Protein AF-A0A812V2R1-F1 (afdb_monomer)

Structure (mmCIF, N/CA/C/O backbone):
data_AF-A0A812V2R1-F1
#
_entry.id   AF-A0A812V2R1-F1
#
loop_
_atom_site.group_PDB
_atom_site.id
_atom_site.type_symbol
_atom_site.label_atom_id
_atom_site.label_alt_id
_atom_site.label_comp_id
_atom_site.label_asym_id
_atom_site.label_entity_id
_atom_site.label_seq_id
_atom_site.pdbx_PDB_ins_code
_atom_site.Cartn_x
_atom_site.Cartn_y
_atom_site.Cartn_z
_atom_site.occupancy
_atom_site.B_iso_or_equiv
_atom_site.auth_seq_id
_atom_site.auth_comp_id
_atom_site.auth_asym_id
_atom_site.auth_atom_id
_atom_site.pdbx_PDB_model_num
ATOM 1 N N . MET A 1 1 ? -11.692 7.938 2.608 1.00 85.44 1 MET A N 1
ATOM 2 C CA . MET A 1 1 ? -10.613 8.771 2.040 1.00 85.44 1 MET A CA 1
ATOM 3 C C . MET A 1 1 ? -10.464 8.405 0.577 1.00 85.44 1 MET A C 1
ATOM 5 O O . MET A 1 1 ? -10.327 7.226 0.302 1.00 85.44 1 MET A O 1
ATOM 9 N N . SER A 1 2 ? -10.589 9.366 -0.344 1.00 90.06 2 SER A N 1
ATOM 10 C CA . SER A 1 2 ? -10.493 9.109 -1.791 1.00 90.06 2 SER A CA 1
ATOM 11 C C . SER A 1 2 ? -9.096 9.445 -2.310 1.00 90.06 2 SER A C 1
ATOM 13 O O . SER A 1 2 ? -8.546 10.486 -1.957 1.00 90.06 2 SER A O 1
ATOM 15 N N . GLN A 1 3 ? -8.554 8.585 -3.171 1.00 94.00 3 GLN A N 1
ATOM 16 C CA . GLN A 1 3 ? -7.243 8.730 -3.814 1.00 94.00 3 GLN A CA 1
ATOM 17 C C . GLN A 1 3 ? -7.319 8.977 -5.326 1.00 94.00 3 GLN A C 1
ATOM 19 O O . GLN A 1 3 ? -6.288 9.188 -5.965 1.00 94.00 3 GLN A O 1
ATOM 24 N N . LYS A 1 4 ? -8.527 8.975 -5.903 1.00 96.81 4 LYS A N 1
ATOM 25 C CA . LYS A 1 4 ? -8.754 9.051 -7.354 1.00 96.81 4 LYS A CA 1
ATOM 26 C C . LYS A 1 4 ? -8.002 10.206 -8.012 1.00 96.81 4 LYS A C 1
ATOM 28 O O . LYS A 1 4 ? -7.282 9.999 -8.979 1.00 96.81 4 LYS A O 1
ATOM 33 N N . SER A 1 5 ? -8.112 11.409 -7.443 1.00 96.31 5 SER A N 1
ATOM 34 C CA . SER A 1 5 ? -7.453 12.602 -7.988 1.00 96.31 5 SER A CA 1
ATOM 35 C C . SER A 1 5 ? -5.928 12.489 -7.995 1.00 96.31 5 SER A C 1
ATOM 37 O O . SER A 1 5 ? -5.290 13.032 -8.893 1.00 96.31 5 SER A O 1
ATOM 39 N N . TYR A 1 6 ? -5.332 11.820 -7.005 1.00 96.94 6 TYR A N 1
ATOM 40 C CA . TYR A 1 6 ? -3.887 11.602 -6.983 1.00 96.94 6 TYR A CA 1
ATOM 41 C C . TYR A 1 6 ? -3.492 10.589 -8.055 1.00 96.94 6 TYR A C 1
ATOM 43 O O . TYR A 1 6 ? -2.578 10.842 -8.833 1.00 96.94 6 TYR A O 1
ATOM 51 N N . VAL A 1 7 ? -4.224 9.475 -8.140 1.00 97.31 7 VAL A N 1
ATOM 52 C CA . VAL A 1 7 ? -4.000 8.439 -9.155 1.00 97.31 7 VAL A CA 1
ATOM 53 C C . VAL A 1 7 ? -4.079 9.027 -10.566 1.00 97.31 7 VAL A C 1
ATOM 55 O O . VAL A 1 7 ? -3.146 8.846 -11.338 1.00 97.31 7 VAL A O 1
ATOM 58 N N . ASP A 1 8 ? -5.122 9.804 -10.865 1.00 96.94 8 ASP A N 1
ATOM 59 C CA . ASP A 1 8 ? -5.340 10.405 -12.188 1.00 96.94 8 ASP A CA 1
ATOM 60 C C . ASP A 1 8 ? -4.267 11.433 -12.588 1.00 96.94 8 ASP A C 1
ATOM 62 O O . ASP A 1 8 ? -4.087 11.697 -13.774 1.00 96.94 8 ASP A O 1
ATOM 66 N N . THR A 1 9 ? -3.559 12.030 -11.623 1.00 96.38 9 THR A N 1
ATOM 67 C CA . THR A 1 9 ? -2.570 13.093 -11.886 1.00 96.38 9 THR A CA 1
ATOM 68 C C . THR A 1 9 ? -1.120 12.644 -11.749 1.00 96.38 9 THR A C 1
ATOM 70 O O . THR A 1 9 ? -0.231 13.311 -12.275 1.00 96.38 9 THR A O 1
ATOM 73 N N . ARG A 1 10 ? -0.853 11.560 -11.011 1.00 97.00 10 ARG A N 1
ATOM 74 C CA . ARG A 1 10 ? 0.509 11.131 -10.654 1.00 97.00 10 ARG A CA 1
ATOM 75 C C . ARG A 1 10 ? 0.885 9.755 -11.172 1.00 97.00 10 ARG A C 1
ATOM 77 O O . ARG A 1 10 ? 2.077 9.501 -11.311 1.00 97.00 10 ARG A O 1
ATOM 84 N N . LEU A 1 11 ? -0.082 8.875 -11.428 1.00 96.62 11 LEU A N 1
ATOM 85 C CA . LEU A 1 11 ? 0.211 7.561 -11.989 1.00 96.62 11 LEU A CA 1
ATOM 86 C C . LEU A 1 11 ? 0.095 7.573 -13.507 1.00 96.62 11 LEU A C 1
ATOM 88 O O . LEU A 1 11 ? -0.754 8.238 -14.092 1.00 96.62 11 LEU A O 1
ATOM 92 N N . PHE A 1 12 ? 0.958 6.785 -14.130 1.00 96.56 12 PHE A N 1
ATOM 93 C CA . PHE A 1 12 ? 1.027 6.588 -15.567 1.00 96.56 12 PHE A CA 1
ATOM 94 C C . PHE A 1 12 ? 1.439 5.143 -15.858 1.00 96.56 12 PHE A C 1
ATOM 96 O O . PHE A 1 12 ? 1.810 4.390 -14.952 1.00 96.56 12 PHE A O 1
ATOM 103 N N . LYS A 1 13 ? 1.315 4.734 -17.120 1.00 94.88 13 LYS A N 1
ATOM 104 C CA . LYS A 1 13 ? 1.749 3.415 -17.585 1.00 94.88 13 LYS A CA 1
ATOM 105 C C . LYS A 1 13 ? 3.138 3.540 -18.196 1.00 94.88 13 LYS A C 1
ATOM 107 O O . LYS A 1 13 ? 3.428 4.542 -18.840 1.00 94.88 13 LYS A O 1
ATOM 112 N N . LEU A 1 14 ? 3.979 2.537 -17.965 1.00 95.19 14 LEU A N 1
ATOM 113 C CA . LEU A 1 14 ? 5.282 2.451 -18.615 1.00 95.19 14 LEU A CA 1
ATOM 114 C C . LEU A 1 14 ? 5.088 1.939 -20.043 1.00 95.19 14 LEU A C 1
ATOM 116 O O . LEU A 1 14 ? 4.366 0.963 -20.254 1.00 95.19 14 LEU A O 1
ATOM 120 N N . GLU A 1 15 ? 5.776 2.558 -20.995 1.00 94.69 15 GLU A N 1
ATOM 121 C CA . GLU A 1 15 ? 5.789 2.150 -22.403 1.00 94.69 15 GLU A CA 1
ATOM 122 C C . GLU A 1 15 ? 6.839 1.045 -22.617 1.00 94.69 15 GLU A C 1
ATOM 124 O O . GLU A 1 15 ? 7.897 1.251 -23.208 1.00 94.69 15 GLU A O 1
ATOM 129 N N . ILE A 1 16 ? 6.578 -0.140 -22.058 1.00 94.50 16 ILE A N 1
ATOM 130 C CA . ILE A 1 16 ? 7.477 -1.299 -22.166 1.00 94.50 16 ILE A CA 1
ATOM 131 C C . ILE A 1 16 ? 7.283 -1.961 -23.544 1.00 94.50 16 ILE A C 1
ATOM 133 O O . ILE A 1 16 ? 6.144 -2.313 -23.865 1.00 94.50 16 ILE A O 1
ATOM 137 N N . PRO A 1 17 ? 8.348 -2.191 -24.341 1.00 92.56 17 PRO A N 1
ATOM 138 C CA . PRO A 1 17 ? 8.227 -2.817 -25.657 1.00 92.56 17 PRO A CA 1
ATOM 139 C C . PRO A 1 17 ? 7.565 -4.200 -25.605 1.00 92.56 17 PRO A C 1
ATOM 141 O O . PRO A 1 17 ? 7.887 -5.037 -24.754 1.00 92.56 17 PRO A O 1
ATOM 144 N N . GLU A 1 18 ? 6.654 -4.465 -26.543 1.00 89.94 18 GLU A N 1
ATOM 145 C CA . GLU A 1 18 ? 6.025 -5.780 -26.664 1.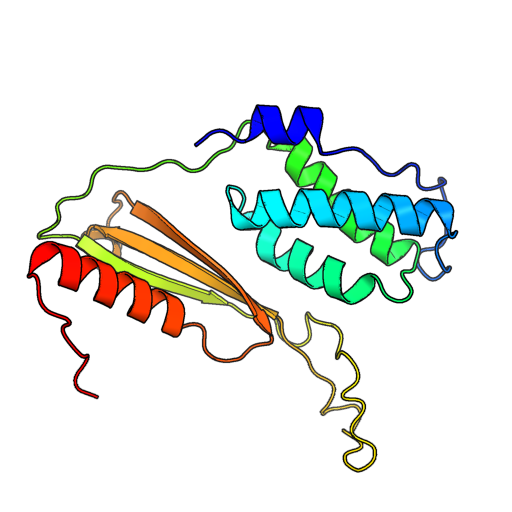00 89.94 18 GLU A CA 1
ATOM 146 C C . GLU A 1 18 ? 7.065 -6.857 -26.999 1.00 89.94 18 GLU A C 1
ATOM 148 O O . GLU A 1 18 ? 7.933 -6.670 -27.849 1.00 89.94 18 GLU A O 1
ATOM 153 N N . GLY A 1 19 ? 6.977 -8.001 -26.317 1.00 90.06 19 GLY A N 1
ATOM 154 C CA . GLY A 1 19 ? 7.908 -9.115 -26.508 1.00 90.06 19 GLY A CA 1
ATOM 155 C C . GLY A 1 19 ? 9.288 -8.933 -25.868 1.00 90.06 19 GLY A C 1
ATOM 156 O O . GLY A 1 19 ? 10.114 -9.830 -26.011 1.00 90.06 19 GLY A O 1
ATOM 157 N N . ALA A 1 20 ? 9.540 -7.834 -25.145 1.00 92.00 20 ALA A N 1
ATOM 158 C CA . ALA A 1 20 ? 10.789 -7.648 -24.408 1.00 92.00 20 ALA A CA 1
ATOM 159 C C . ALA A 1 20 ? 10.998 -8.765 -23.372 1.00 92.00 20 ALA A C 1
ATOM 161 O O . ALA A 1 20 ? 10.063 -9.122 -22.637 1.00 92.00 20 ALA A O 1
ATOM 162 N N . ASN A 1 21 ? 12.221 -9.294 -23.334 1.00 94.62 21 ASN A N 1
ATOM 163 C CA . ASN A 1 21 ? 12.625 -10.377 -22.446 1.00 94.62 21 ASN A CA 1
ATOM 164 C C . ASN A 1 21 ? 12.761 -9.860 -21.007 1.00 94.62 21 ASN A C 1
ATOM 166 O O . ASN A 1 21 ? 13.362 -8.817 -20.782 1.00 94.62 21 ASN A O 1
ATOM 170 N N . ASP A 1 22 ? 12.210 -10.592 -20.040 1.00 95.00 22 ASP A N 1
ATOM 171 C CA . ASP A 1 22 ? 12.163 -10.192 -18.631 1.00 95.00 22 ASP A CA 1
ATOM 172 C C . ASP A 1 22 ? 13.548 -10.088 -17.982 1.00 95.00 22 ASP A C 1
ATOM 174 O O . ASP A 1 22 ? 13.724 -9.283 -17.066 1.00 95.00 22 ASP A O 1
ATOM 178 N N . ASP A 1 23 ? 14.521 -10.858 -18.471 1.00 94.81 23 ASP A N 1
ATOM 179 C CA . ASP A 1 23 ? 15.880 -10.911 -17.920 1.00 94.81 23 ASP A CA 1
ATOM 180 C C . ASP A 1 23 ? 16.798 -9.808 -18.474 1.00 94.81 23 ASP A C 1
ATOM 182 O O . ASP A 1 23 ? 17.901 -9.594 -17.969 1.00 94.81 23 ASP A O 1
ATOM 186 N N . GLU A 1 24 ? 16.366 -9.093 -19.516 1.00 95.19 24 GLU A N 1
ATOM 187 C CA . GLU A 1 24 ? 17.146 -8.006 -20.105 1.00 95.19 24 GLU A CA 1
ATOM 188 C C . GLU A 1 24 ? 17.137 -6.770 -19.205 1.00 95.19 24 GLU A C 1
ATOM 190 O O . GLU A 1 24 ? 16.126 -6.421 -18.590 1.00 95.19 24 GLU A O 1
ATOM 195 N N . LEU A 1 25 ? 18.273 -6.071 -19.145 1.00 95.75 25 LEU A N 1
ATOM 196 C CA . LEU A 1 25 ? 18.362 -4.799 -18.437 1.00 95.75 25 LEU A CA 1
ATOM 197 C C . LEU A 1 25 ? 17.481 -3.749 -19.113 1.00 95.75 25 LEU A C 1
ATOM 199 O O . LEU A 1 25 ? 17.462 -3.624 -20.339 1.00 95.75 25 LEU A O 1
ATOM 203 N N . ALA A 1 26 ? 16.775 -2.965 -18.301 1.00 95.62 26 ALA A N 1
ATOM 204 C CA . ALA A 1 26 ? 15.982 -1.862 -18.810 1.00 95.62 26 ALA A CA 1
ATOM 205 C C . ALA A 1 26 ? 16.883 -0.739 -19.355 1.00 95.62 26 ALA A C 1
ATOM 207 O O . ALA A 1 26 ? 17.926 -0.418 -18.786 1.00 95.62 26 ALA A O 1
ATOM 208 N N . SER A 1 27 ? 16.449 -0.100 -20.444 1.00 95.62 27 SER A N 1
ATOM 209 C CA . SER A 1 27 ? 17.092 1.110 -20.971 1.00 95.62 27 SER A CA 1
ATOM 210 C C . SER A 1 27 ? 17.040 2.254 -19.956 1.00 95.62 27 SER A C 1
ATOM 212 O O . SER A 1 27 ? 16.045 2.375 -19.241 1.00 95.62 27 SER A O 1
ATOM 214 N N . GLU A 1 28 ? 18.026 3.151 -19.969 1.00 95.62 28 GLU A N 1
ATOM 215 C CA . GLU A 1 28 ? 18.121 4.278 -19.024 1.00 95.62 28 GLU A CA 1
ATOM 216 C C . GLU A 1 28 ? 16.847 5.139 -18.945 1.00 95.62 28 GLU A C 1
ATOM 218 O O . GLU A 1 28 ? 16.426 5.501 -17.844 1.00 95.62 28 GLU A O 1
ATOM 223 N N . ASP A 1 29 ? 16.188 5.394 -20.080 1.00 95.88 29 ASP A N 1
ATOM 224 C CA . ASP A 1 29 ? 14.932 6.156 -20.134 1.00 95.88 29 ASP A CA 1
ATOM 225 C C . ASP A 1 29 ? 13.816 5.460 -19.337 1.00 95.88 29 ASP A C 1
ATOM 227 O O . ASP A 1 29 ? 13.221 6.039 -18.426 1.00 95.88 29 ASP A O 1
ATOM 231 N N . LEU A 1 30 ? 13.599 4.167 -19.597 1.00 96.38 30 LEU A N 1
ATOM 232 C CA . LEU A 1 30 ? 12.622 3.357 -18.865 1.00 96.38 30 LEU A CA 1
ATOM 233 C C . LEU A 1 30 ? 12.967 3.212 -17.375 1.00 96.38 30 LEU A C 1
ATOM 235 O O . LEU A 1 30 ? 12.063 3.140 -16.542 1.00 96.38 30 LEU A O 1
ATOM 239 N N . VAL A 1 31 ? 14.254 3.189 -17.012 1.00 97.25 31 VAL A N 1
ATOM 240 C CA . VAL A 1 31 ? 14.683 3.206 -15.603 1.00 97.25 31 VAL A CA 1
ATOM 241 C C . VAL A 1 31 ? 14.277 4.521 -14.933 1.00 97.25 31 VAL A C 1
ATOM 243 O O . VAL A 1 31 ? 13.752 4.510 -13.815 1.00 97.25 31 VAL A O 1
ATOM 246 N N . ALA A 1 32 ? 14.486 5.658 -15.601 1.00 97.31 32 ALA A N 1
ATOM 247 C CA . ALA A 1 32 ? 14.111 6.970 -15.079 1.00 97.31 32 ALA A CA 1
ATOM 248 C C . ALA A 1 32 ? 12.587 7.110 -14.896 1.00 97.31 32 ALA A C 1
ATOM 250 O O . ALA A 1 32 ? 12.132 7.606 -13.854 1.00 97.31 32 ALA A O 1
ATOM 251 N N . ASP A 1 33 ? 11.808 6.614 -15.857 1.00 97.75 33 ASP A N 1
ATOM 252 C CA . ASP A 1 33 ? 10.347 6.584 -15.786 1.00 97.75 33 ASP A CA 1
ATOM 253 C C . ASP A 1 33 ? 9.854 5.665 -14.665 1.00 97.75 33 ASP A C 1
ATOM 255 O O . ASP A 1 33 ? 9.024 6.067 -13.843 1.00 97.75 33 ASP A O 1
ATOM 259 N N . ASN A 1 34 ? 10.412 4.455 -14.561 1.00 97.94 34 ASN A N 1
ATOM 260 C CA . ASN A 1 34 ? 10.066 3.504 -13.506 1.00 97.94 34 ASN A CA 1
ATOM 261 C C . ASN A 1 34 ? 10.334 4.081 -12.113 1.00 97.94 34 ASN A C 1
ATOM 263 O O . ASN A 1 34 ? 9.492 3.960 -11.225 1.00 97.94 34 ASN A O 1
ATOM 267 N N . ARG A 1 35 ? 11.455 4.784 -11.923 1.00 97.75 35 ARG A N 1
ATOM 268 C CA . ARG A 1 35 ? 11.768 5.446 -10.650 1.00 97.75 35 ARG A CA 1
ATOM 269 C C . ARG A 1 35 ? 10.726 6.500 -10.282 1.00 97.75 35 ARG A C 1
ATOM 271 O O . ARG A 1 35 ? 10.319 6.590 -9.122 1.00 97.75 35 ARG A O 1
ATOM 278 N N . SER A 1 36 ? 10.265 7.275 -11.261 1.00 97.81 36 SER A N 1
ATOM 279 C CA . SER A 1 36 ? 9.207 8.272 -11.057 1.00 97.81 36 SER A CA 1
ATOM 280 C C . SER A 1 36 ? 7.871 7.611 -10.702 1.00 97.81 36 SER A C 1
ATOM 282 O O . SER A 1 36 ? 7.195 8.042 -9.764 1.00 97.81 36 SER A O 1
ATOM 284 N N . LEU A 1 37 ? 7.524 6.517 -11.387 1.00 98.25 37 LEU A N 1
ATOM 285 C CA . LEU A 1 37 ? 6.322 5.731 -11.112 1.00 98.25 37 LEU A CA 1
ATOM 286 C C . LEU A 1 37 ? 6.348 5.109 -9.708 1.00 98.25 37 LEU A C 1
ATOM 288 O O . LEU A 1 37 ? 5.382 5.241 -8.957 1.00 98.25 37 LEU A O 1
ATOM 292 N N . VAL A 1 38 ? 7.459 4.475 -9.322 1.00 98.06 38 VAL A N 1
ATOM 293 C CA . VAL A 1 38 ? 7.651 3.890 -7.984 1.00 98.06 38 VAL A CA 1
ATOM 294 C C . VAL A 1 38 ? 7.594 4.968 -6.900 1.00 98.06 38 VAL A C 1
ATOM 296 O O . VAL A 1 38 ? 7.016 4.734 -5.840 1.00 98.06 38 VAL A O 1
ATOM 299 N N . GLY A 1 39 ? 8.102 6.174 -7.165 1.00 97.94 39 GLY A N 1
ATOM 300 C CA . GLY A 1 39 ? 7.943 7.322 -6.270 1.00 97.94 39 GLY A CA 1
ATOM 301 C C . GLY A 1 39 ? 6.475 7.698 -6.034 1.00 97.94 39 GLY A C 1
ATOM 302 O O . GLY A 1 39 ? 6.049 7.853 -4.886 1.00 97.94 39 GLY A O 1
ATOM 303 N N . ALA A 1 40 ? 5.676 7.784 -7.100 1.00 98.00 40 ALA A N 1
ATOM 304 C CA . ALA A 1 40 ? 4.241 8.056 -6.995 1.00 98.00 40 ALA A CA 1
ATOM 305 C C . ALA A 1 40 ? 3.483 6.925 -6.271 1.00 98.00 40 ALA A C 1
ATOM 307 O O . ALA A 1 40 ? 2.620 7.185 -5.427 1.00 98.00 40 ALA A O 1
ATOM 308 N N . LEU A 1 41 ? 3.837 5.666 -6.546 1.00 98.06 41 LEU A N 1
ATOM 309 C CA . LEU A 1 41 ? 3.276 4.501 -5.861 1.00 98.06 41 LEU A CA 1
ATOM 310 C C . LEU A 1 41 ? 3.647 4.454 -4.375 1.00 98.06 41 LEU A C 1
ATOM 312 O O . LEU A 1 41 ? 2.800 4.104 -3.557 1.00 98.06 41 LEU A O 1
ATOM 316 N N . SER A 1 42 ? 4.872 4.845 -4.015 1.00 97.19 42 SER A N 1
ATOM 317 C CA . SER A 1 42 ? 5.337 4.946 -2.625 1.00 97.19 42 SER A CA 1
ATOM 318 C C . SER A 1 42 ? 4.420 5.843 -1.810 1.00 97.19 42 SER A C 1
ATOM 320 O O . SER A 1 42 ? 3.857 5.401 -0.807 1.00 97.19 42 SER A O 1
ATOM 322 N N . TRP A 1 43 ? 4.157 7.055 -2.307 1.00 96.31 43 TRP A N 1
ATOM 323 C CA . TRP A 1 43 ? 3.221 7.966 -1.657 1.00 96.31 43 TRP A CA 1
ATOM 324 C C . TRP A 1 43 ? 1.821 7.354 -1.557 1.00 96.31 43 TRP A C 1
ATOM 326 O O . TRP A 1 43 ? 1.240 7.315 -0.476 1.00 96.31 43 TRP A O 1
ATOM 336 N N . LEU A 1 44 ? 1.288 6.815 -2.657 1.00 96.06 44 LEU A N 1
ATOM 337 C CA . LEU A 1 44 ? -0.065 6.257 -2.673 1.00 96.06 44 LEU A CA 1
ATOM 338 C C . LEU A 1 44 ? -0.226 5.115 -1.656 1.00 96.06 44 LEU A C 1
ATOM 340 O O . LEU A 1 44 ? -1.200 5.089 -0.893 1.00 96.06 44 LEU A O 1
ATOM 344 N N . SER A 1 45 ? 0.753 4.209 -1.622 1.00 95.94 45 SER A N 1
ATOM 345 C CA . SER 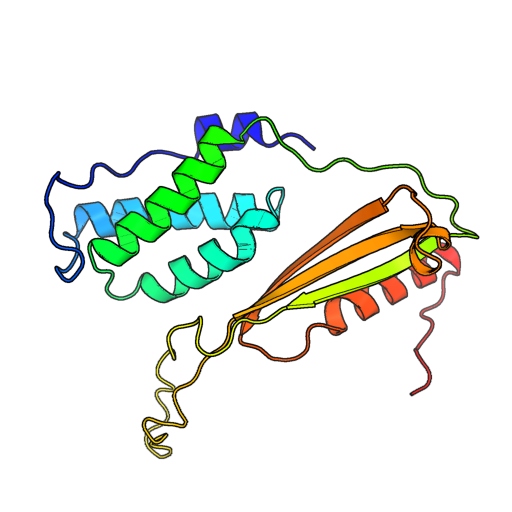A 1 45 ? 0.777 3.057 -0.725 1.00 95.94 45 SER A CA 1
ATOM 346 C C . SER A 1 45 ? 0.917 3.454 0.739 1.00 95.94 45 SER A C 1
ATOM 348 O O . SER A 1 45 ? 0.351 2.783 1.589 1.00 95.94 45 SER A O 1
ATOM 350 N N . ALA A 1 46 ? 1.602 4.558 1.048 1.00 94.00 46 ALA A N 1
ATOM 351 C CA . ALA A 1 46 ? 1.763 5.047 2.414 1.00 94.00 46 ALA A CA 1
ATOM 352 C C . ALA A 1 46 ? 0.537 5.812 2.937 1.00 94.00 46 ALA A C 1
ATOM 354 O O . ALA A 1 46 ? 0.390 5.956 4.145 1.00 94.00 46 ALA A O 1
ATOM 355 N N . GLN A 1 47 ? -0.317 6.338 2.050 1.00 93.81 47 GLN A N 1
ATOM 356 C CA . GLN A 1 47 ? -1.417 7.229 2.439 1.00 93.81 47 GLN A CA 1
ATOM 357 C C . GLN A 1 47 ? -2.805 6.594 2.343 1.00 93.81 47 GLN A C 1
ATOM 359 O O . GLN A 1 47 ? -3.682 6.908 3.142 1.00 93.81 47 GLN A O 1
ATOM 364 N N . THR A 1 48 ? -3.052 5.760 1.327 1.00 94.81 48 THR A N 1
ATOM 365 C CA . THR A 1 48 ? -4.434 5.357 0.983 1.00 94.81 48 THR A CA 1
ATOM 366 C C . THR A 1 48 ? -4.595 3.923 0.492 1.00 94.81 48 THR A C 1
ATOM 368 O O . THR A 1 48 ? -5.724 3.441 0.429 1.00 94.81 48 THR A O 1
ATOM 371 N N . ARG A 1 49 ? -3.502 3.242 0.126 1.00 95.06 49 ARG A N 1
ATOM 372 C CA . ARG A 1 49 ? -3.529 1.929 -0.537 1.00 95.06 49 ARG A CA 1
ATOM 373 C C . ARG A 1 49 ? -2.663 0.895 0.195 1.00 95.06 49 ARG A C 1
ATOM 375 O O . ARG A 1 49 ? -1.606 0.523 -0.322 1.00 95.06 49 ARG A O 1
ATOM 382 N N . PRO A 1 50 ? -3.105 0.410 1.374 1.00 94.94 50 PRO A N 1
ATOM 383 C CA . PRO A 1 50 ? -2.393 -0.630 2.125 1.00 94.94 50 PRO A CA 1
ATOM 384 C C . PRO A 1 50 ? -2.133 -1.902 1.311 1.00 94.94 50 PRO A C 1
ATOM 386 O O . PRO A 1 50 ? -1.108 -2.556 1.468 1.00 94.94 50 PRO A O 1
ATOM 389 N N . ASP A 1 51 ? -3.023 -2.225 0.373 1.00 95.12 51 ASP A N 1
ATOM 390 C CA . ASP A 1 51 ? -2.914 -3.393 -0.502 1.00 95.12 51 ASP A CA 1
ATOM 391 C C . ASP A 1 51 ? -1.748 -3.330 -1.507 1.00 95.12 51 ASP A C 1
ATOM 393 O O . ASP A 1 51 ? -1.485 -4.322 -2.190 1.00 95.12 51 ASP A O 1
ATOM 397 N N . LEU A 1 52 ? -1.092 -2.172 -1.648 1.00 96.38 52 LEU A N 1
ATOM 398 C CA . LEU A 1 52 ? 0.052 -1.970 -2.541 1.00 96.38 52 LEU A CA 1
ATOM 399 C C . LEU A 1 52 ? 1.388 -1.924 -1.791 1.00 96.38 52 LEU A C 1
ATOM 401 O O . LEU A 1 52 ? 2.430 -2.090 -2.417 1.00 96.38 52 LEU A O 1
ATOM 405 N N . THR A 1 53 ? 1.384 -1.709 -0.474 1.00 95.38 53 THR A N 1
ATOM 406 C CA . THR A 1 53 ? 2.590 -1.380 0.306 1.00 95.38 53 THR A CA 1
ATOM 407 C C . THR A 1 53 ? 3.697 -2.425 0.181 1.00 95.38 53 THR A C 1
ATOM 409 O O . THR A 1 53 ? 4.859 -2.056 0.028 1.00 95.38 53 THR A O 1
ATOM 412 N N . CYS A 1 54 ? 3.352 -3.715 0.169 1.00 93.88 54 CYS A N 1
ATOM 413 C CA . CYS A 1 54 ? 4.330 -4.790 -0.015 1.00 93.88 54 CYS A CA 1
ATOM 414 C C . CYS A 1 54 ? 4.979 -4.746 -1.406 1.00 93.88 54 CYS A C 1
ATOM 416 O O . CYS A 1 54 ? 6.199 -4.636 -1.519 1.00 93.88 54 CYS A O 1
ATOM 418 N N . ALA A 1 55 ? 4.164 -4.723 -2.466 1.00 95.06 55 ALA A N 1
ATOM 419 C CA . ALA A 1 55 ? 4.663 -4.685 -3.838 1.00 95.06 55 ALA A CA 1
ATOM 420 C C . ALA A 1 55 ? 5.517 -3.436 -4.107 1.00 95.06 55 ALA A C 1
ATOM 422 O O . ALA A 1 55 ? 6.546 -3.513 -4.770 1.00 95.06 55 ALA A O 1
ATOM 423 N N . VAL A 1 56 ? 5.131 -2.290 -3.543 1.00 96.25 56 VAL A N 1
ATOM 424 C CA . VAL A 1 56 ? 5.897 -1.048 -3.676 1.00 96.25 56 VAL A CA 1
ATOM 425 C C . VAL A 1 56 ? 7.228 -1.115 -2.929 1.00 96.25 56 VAL A C 1
ATOM 427 O O . VAL A 1 56 ? 8.242 -0.701 -3.487 1.00 96.25 56 VAL A O 1
ATOM 430 N N . SER A 1 57 ? 7.254 -1.671 -1.715 1.00 93.38 57 SER A N 1
ATOM 431 C CA . SER A 1 57 ? 8.501 -1.871 -0.967 1.00 93.38 57 SER A CA 1
ATOM 432 C C . SER A 1 57 ? 9.472 -2.778 -1.727 1.00 93.38 57 SER A C 1
ATOM 434 O O . SER A 1 57 ? 10.648 -2.448 -1.865 1.00 93.38 57 SER A O 1
ATOM 436 N N . MET A 1 58 ? 8.970 -3.865 -2.317 1.00 92.12 58 MET A N 1
ATOM 437 C CA . MET A 1 58 ? 9.772 -4.743 -3.169 1.00 92.12 58 MET A CA 1
ATOM 438 C C . MET A 1 58 ? 10.259 -4.017 -4.431 1.00 92.12 58 MET A C 1
ATOM 440 O O . MET A 1 58 ? 11.438 -4.081 -4.761 1.00 92.12 58 MET A O 1
ATOM 444 N N . ALA A 1 59 ? 9.396 -3.254 -5.110 1.00 94.31 59 ALA A N 1
ATOM 445 C CA . ALA A 1 59 ? 9.767 -2.502 -6.311 1.00 94.31 59 ALA A CA 1
ATOM 446 C C . ALA A 1 59 ? 10.871 -1.461 -6.053 1.00 94.31 59 ALA A C 1
ATOM 448 O O . ALA A 1 59 ? 11.695 -1.205 -6.933 1.00 94.31 59 ALA A O 1
ATOM 449 N N . GLN A 1 60 ? 10.912 -0.877 -4.849 1.00 93.69 60 GLN A N 1
ATOM 450 C CA . GLN A 1 60 ? 11.973 0.040 -4.423 1.00 93.69 60 GLN A CA 1
ATOM 451 C C . GLN A 1 60 ? 13.336 -0.655 -4.321 1.00 93.69 60 GLN A C 1
ATOM 453 O O . GLN A 1 60 ? 14.335 -0.078 -4.747 1.00 93.69 60 GLN A O 1
ATOM 458 N N . GLN A 1 61 ? 13.380 -1.895 -3.825 1.00 89.88 61 GLN A N 1
ATOM 459 C CA . GLN A 1 61 ? 14.620 -2.680 -3.715 1.00 89.88 61 GLN A CA 1
ATOM 460 C C . GLN A 1 61 ? 15.230 -2.992 -5.094 1.00 89.88 61 GLN A C 1
ATOM 462 O O . GLN A 1 61 ? 16.441 -3.149 -5.225 1.00 89.88 61 GLN A O 1
ATOM 467 N N . LEU A 1 62 ? 14.403 -3.017 -6.143 1.00 90.56 62 LEU A N 1
ATOM 468 C CA . LEU A 1 62 ? 14.801 -3.355 -7.513 1.00 90.56 62 LEU A CA 1
ATOM 469 C C . LEU A 1 62 ? 15.375 -2.170 -8.309 1.00 90.56 62 LEU A C 1
ATOM 471 O O . LEU A 1 62 ? 15.874 -2.355 -9.413 1.00 90.56 62 LEU A O 1
ATOM 475 N N . GLN A 1 63 ? 15.343 -0.943 -7.776 1.00 90.88 63 GLN A N 1
ATOM 476 C CA . GLN A 1 63 ? 15.662 0.267 -8.553 1.00 90.88 63 GLN A CA 1
ATOM 477 C C . GLN A 1 63 ? 17.150 0.454 -8.899 1.00 90.88 63 GLN A C 1
ATOM 479 O O . GLN A 1 63 ? 17.461 1.303 -9.733 1.00 90.88 63 GLN A O 1
ATOM 484 N N . LYS A 1 64 ? 18.077 -0.291 -8.273 1.00 88.88 64 LYS A N 1
ATOM 485 C CA . LYS A 1 64 ? 19.531 -0.119 -8.483 1.00 88.88 64 LYS A CA 1
ATOM 486 C C . LYS A 1 64 ? 19.955 -0.470 -9.914 1.00 88.88 64 LYS A C 1
ATOM 488 O O . LYS A 1 64 ? 20.736 0.263 -10.510 1.00 88.88 64 LYS A O 1
ATOM 493 N N . CYS A 1 65 ? 19.458 -1.586 -10.440 1.00 89.44 65 CYS A N 1
ATOM 494 C CA . CYS A 1 65 ? 19.755 -2.079 -11.786 1.00 89.44 65 CYS A CA 1
ATOM 495 C C . CYS A 1 65 ? 18.590 -2.971 -12.257 1.00 89.44 65 CYS A C 1
ATOM 497 O O . CYS A 1 65 ? 18.710 -4.196 -12.215 1.00 89.44 65 CYS A O 1
ATOM 499 N N . PRO A 1 66 ? 17.422 -2.383 -12.581 1.00 94.75 66 PRO A N 1
ATOM 500 C CA . PRO A 1 66 ? 16.216 -3.162 -12.823 1.00 94.75 66 PRO A CA 1
ATOM 501 C C . PRO A 1 66 ? 16.231 -3.824 -14.205 1.00 94.75 66 PRO A C 1
ATOM 503 O O . PRO A 1 66 ? 16.643 -3.223 -15.203 1.00 94.75 66 PRO A O 1
ATOM 506 N N . THR A 1 67 ? 15.701 -5.042 -14.273 1.00 96.44 67 THR A N 1
ATOM 507 C CA . THR A 1 67 ? 15.394 -5.705 -15.545 1.00 96.44 67 THR A CA 1
ATOM 508 C C . THR A 1 67 ? 14.032 -5.267 -16.093 1.00 96.44 67 THR A C 1
ATOM 510 O O . THR A 1 67 ? 13.223 -4.634 -15.406 1.00 96.44 67 THR A O 1
ATOM 513 N N . VAL A 1 68 ? 13.726 -5.632 -17.337 1.00 96.81 68 VAL A N 1
ATOM 514 C CA . VAL A 1 68 ? 12.386 -5.469 -17.922 1.00 96.81 68 VAL A CA 1
ATOM 515 C C . VAL A 1 68 ? 11.320 -6.176 -17.074 1.00 96.81 68 VAL A C 1
ATOM 517 O O . VAL A 1 68 ? 10.221 -5.641 -16.907 1.00 96.81 68 VAL A O 1
ATOM 520 N N . GLY A 1 69 ? 11.634 -7.340 -16.498 1.00 96.38 69 GLY A N 1
ATOM 521 C CA . GLY A 1 69 ? 10.757 -8.055 -15.569 1.00 96.38 69 GLY A CA 1
ATOM 522 C C . GLY A 1 69 ? 10.434 -7.233 -14.317 1.00 96.38 69 GLY A C 1
ATOM 523 O O . GLY A 1 69 ? 9.265 -7.108 -13.942 1.00 96.38 69 GLY A O 1
ATOM 524 N N . ASP A 1 70 ? 11.438 -6.578 -13.726 1.00 96.00 70 ASP A N 1
ATOM 525 C CA . ASP A 1 70 ? 11.246 -5.683 -12.577 1.00 96.00 70 ASP A CA 1
ATOM 526 C C . ASP A 1 70 ? 10.354 -4.472 -12.945 1.00 96.00 70 ASP A C 1
ATOM 528 O O . ASP A 1 70 ? 9.494 -4.048 -12.167 1.00 96.00 70 ASP A O 1
ATOM 532 N N . LEU A 1 71 ? 10.490 -3.937 -14.164 1.00 97.38 71 LEU A N 1
ATOM 533 C CA . LEU A 1 71 ? 9.617 -2.875 -14.684 1.00 97.38 71 LEU A CA 1
ATOM 534 C C . LEU A 1 71 ? 8.178 -3.358 -14.892 1.00 97.38 71 LEU A C 1
ATOM 536 O O . LEU A 1 71 ? 7.233 -2.646 -14.542 1.00 97.38 71 LEU A O 1
ATOM 540 N N . LYS A 1 72 ? 7.985 -4.570 -15.425 1.00 96.81 72 LYS A N 1
ATOM 541 C CA . LYS A 1 72 ? 6.656 -5.189 -15.565 1.00 96.81 72 LYS A CA 1
ATOM 542 C C . LYS A 1 72 ? 5.998 -5.391 -14.199 1.00 96.81 72 LYS A C 1
ATOM 544 O O . LYS A 1 72 ? 4.792 -5.163 -14.073 1.00 96.81 72 LYS A O 1
ATOM 549 N N . PHE A 1 73 ? 6.772 -5.731 -13.169 1.00 96.12 73 PHE A N 1
ATOM 550 C CA . PHE A 1 73 ? 6.289 -5.821 -11.792 1.00 96.12 73 PHE A CA 1
ATOM 551 C C . PHE A 1 73 ? 5.781 -4.466 -11.267 1.00 96.12 73 PHE A C 1
ATOM 553 O O . PHE A 1 73 ? 4.612 -4.364 -10.869 1.00 96.12 73 PHE A O 1
ATOM 560 N N . SER A 1 74 ? 6.581 -3.397 -11.360 1.00 96.94 74 SER A N 1
ATOM 561 C CA . SER A 1 74 ? 6.140 -2.033 -11.011 1.00 96.94 74 SER A CA 1
ATOM 562 C C . SER A 1 74 ? 4.915 -1.591 -11.815 1.00 96.94 74 SER A C 1
ATOM 564 O O . SER A 1 74 ? 3.955 -1.045 -11.265 1.00 96.94 74 SER A O 1
ATOM 566 N N . HIS A 1 75 ? 4.906 -1.875 -13.119 1.00 96.81 75 HIS A N 1
ATOM 567 C CA . HIS A 1 75 ? 3.798 -1.549 -14.009 1.00 96.81 75 HIS A CA 1
ATOM 568 C C . HIS A 1 75 ? 2.509 -2.278 -13.611 1.00 96.81 75 HIS A C 1
ATOM 570 O O . HIS A 1 75 ? 1.440 -1.669 -13.591 1.00 96.81 75 HIS A O 1
ATOM 576 N N . SER A 1 76 ? 2.586 -3.559 -13.237 1.00 96.94 76 SER A N 1
ATOM 577 C CA . SER A 1 76 ? 1.426 -4.318 -12.751 1.00 96.94 76 SER A CA 1
ATOM 578 C C . SER A 1 76 ? 0.842 -3.717 -11.465 1.00 96.94 76 SER A C 1
ATOM 580 O O . SER A 1 76 ? -0.378 -3.584 -11.336 1.00 96.94 76 SER A O 1
ATOM 582 N N . THR A 1 77 ? 1.708 -3.242 -10.565 1.00 97.38 77 THR A N 1
ATOM 583 C CA . THR A 1 77 ? 1.315 -2.541 -9.335 1.00 97.38 77 THR A CA 1
ATOM 584 C C . THR A 1 77 ? 0.606 -1.222 -9.661 1.00 97.38 77 THR A C 1
ATOM 586 O O . THR A 1 77 ? -0.457 -0.931 -9.108 1.00 97.38 77 THR A O 1
ATOM 589 N N . ALA A 1 78 ? 1.124 -0.457 -10.629 1.00 97.75 78 ALA A N 1
ATOM 590 C CA . ALA A 1 78 ? 0.482 0.763 -11.119 1.00 97.75 78 ALA A CA 1
ATOM 591 C C . ALA A 1 78 ? -0.867 0.507 -11.797 1.00 97.75 78 ALA A C 1
ATOM 593 O O . ALA A 1 78 ? -1.821 1.250 -11.566 1.00 97.75 78 ALA A O 1
ATOM 594 N N . ARG A 1 79 ? -0.993 -0.569 -12.580 1.00 97.44 79 ARG A N 1
ATOM 595 C CA . ARG A 1 79 ? -2.273 -0.977 -13.174 1.00 97.44 79 ARG A CA 1
ATOM 596 C C . ARG A 1 79 ? -3.316 -1.264 -12.102 1.00 97.44 79 ARG A C 1
ATOM 598 O O . ARG A 1 79 ? -4.398 -0.696 -12.163 1.00 97.44 79 ARG A O 1
ATOM 605 N N . LYS A 1 80 ? -2.968 -2.025 -11.060 1.00 96.88 80 LYS A N 1
ATOM 606 C CA . LYS A 1 80 ? -3.866 -2.263 -9.917 1.00 96.88 80 LYS A CA 1
ATOM 607 C C . LYS A 1 80 ? -4.261 -0.958 -9.210 1.00 96.88 80 LYS A C 1
ATOM 609 O O . LYS A 1 80 ? -5.381 -0.821 -8.717 1.00 96.88 80 LYS A O 1
ATOM 614 N N . ALA A 1 81 ? -3.362 0.020 -9.136 1.00 97.06 81 ALA A N 1
ATOM 615 C CA . ALA A 1 81 ? -3.690 1.329 -8.584 1.00 97.06 81 ALA A CA 1
ATOM 616 C C . ALA A 1 81 ? -4.700 2.099 -9.458 1.00 97.06 81 ALA A C 1
ATOM 618 O O . ALA A 1 81 ? -5.657 2.659 -8.922 1.00 97.06 81 ALA A O 1
ATOM 619 N N . LEU A 1 82 ? -4.514 2.075 -10.782 1.00 97.50 82 LEU A N 1
ATOM 620 C CA . LEU A 1 82 ? -5.389 2.707 -11.776 1.00 97.50 82 LEU A CA 1
ATOM 621 C C . LEU A 1 82 ? -6.776 2.049 -11.847 1.00 97.50 82 LEU A C 1
ATOM 623 O O . LEU A 1 82 ? -7.781 2.759 -11.842 1.00 97.50 82 LEU A O 1
ATOM 627 N N . ASP A 1 83 ? -6.831 0.716 -11.874 1.00 97.12 83 ASP A N 1
ATOM 628 C CA . ASP A 1 83 ? -8.071 -0.060 -12.009 1.00 97.12 83 ASP A CA 1
ATOM 629 C C . ASP A 1 83 ? -8.984 0.122 -10.783 1.00 97.12 83 ASP A C 1
ATOM 631 O O . ASP A 1 83 ? -10.201 0.226 -10.916 1.00 97.12 83 ASP A O 1
ATOM 635 N N . PHE A 1 84 ? -8.393 0.241 -9.589 1.00 96.81 84 PHE A N 1
ATOM 636 C CA . PHE A 1 84 ? -9.105 0.414 -8.315 1.00 96.81 84 PHE A CA 1
ATOM 637 C C . PHE A 1 84 ? -8.951 1.828 -7.737 1.00 96.81 84 PHE A C 1
ATOM 639 O O . PHE A 1 84 ? -8.909 2.029 -6.522 1.00 96.81 84 PHE A O 1
ATOM 646 N N . LYS A 1 85 ? -8.838 2.843 -8.598 1.00 96.50 85 LYS A N 1
ATOM 647 C CA . LYS A 1 85 ? -8.639 4.236 -8.167 1.00 96.50 85 LYS A CA 1
ATOM 648 C C . LYS A 1 85 ? -9.819 4.836 -7.403 1.00 96.50 85 LYS A C 1
ATOM 650 O O . LYS A 1 85 ? -9.633 5.831 -6.707 1.00 96.50 85 LYS A O 1
ATOM 655 N N . ASP A 1 86 ? -10.997 4.232 -7.513 1.00 96.50 86 ASP A N 1
ATOM 656 C CA . ASP A 1 86 ? -12.213 4.628 -6.799 1.00 96.50 86 ASP A CA 1
ATOM 657 C C . ASP A 1 86 ? -12.356 3.937 -5.421 1.00 96.50 86 ASP A C 1
ATOM 659 O O . ASP A 1 86 ? -13.157 4.378 -4.596 1.00 96.50 86 ASP A O 1
ATOM 663 N N . GLU A 1 87 ? -11.546 2.911 -5.126 1.00 93.69 87 GLU A N 1
ATOM 664 C CA . GLU A 1 87 ? -11.616 2.140 -3.875 1.00 93.69 87 GLU A CA 1
ATOM 665 C C . GLU A 1 87 ? -10.694 2.714 -2.803 1.00 93.69 87 GLU A C 1
ATOM 667 O O . GLU A 1 87 ? -9.476 2.549 -2.860 1.00 93.69 87 GLU A O 1
ATOM 672 N N . GLY A 1 88 ? -11.259 3.438 -1.841 1.00 89.94 88 GLY A N 1
ATOM 673 C CA . GLY A 1 88 ? -10.501 4.107 -0.784 1.00 89.94 88 GLY A CA 1
ATOM 674 C C . GLY A 1 88 ? -10.845 3.631 0.623 1.00 89.94 88 GLY A C 1
ATOM 675 O O . GLY A 1 88 ? -11.852 2.957 0.849 1.00 89.94 88 GLY A O 1
ATOM 676 N N . LEU A 1 89 ? -10.026 4.037 1.598 1.00 93.50 89 LEU A N 1
ATOM 677 C CA . LEU A 1 89 ? -10.225 3.684 3.006 1.00 93.50 89 LEU A CA 1
ATOM 678 C C . LEU A 1 89 ? -11.566 4.202 3.532 1.00 93.50 89 LEU A C 1
ATOM 680 O O . LEU A 1 89 ? -11.938 5.362 3.309 1.00 93.50 89 LEU A O 1
ATOM 684 N N . ARG A 1 90 ? -12.275 3.353 4.275 1.00 93.12 90 ARG A N 1
ATOM 685 C CA . ARG A 1 90 ? -13.532 3.686 4.949 1.00 93.12 90 ARG A CA 1
ATOM 686 C C . ARG A 1 90 ? -13.296 3.660 6.453 1.00 93.12 90 ARG A C 1
ATOM 688 O O . ARG A 1 90 ? -12.752 2.693 6.969 1.00 93.12 90 ARG A O 1
ATOM 695 N N . PHE A 1 91 ? -13.717 4.724 7.123 1.00 93.50 91 PHE A N 1
ATOM 696 C CA . PHE A 1 91 ? -13.613 4.873 8.570 1.00 93.50 91 PHE A CA 1
ATOM 697 C C . PHE A 1 91 ? -15.017 4.742 9.147 1.00 93.50 91 PHE A C 1
ATOM 699 O O . PHE A 1 91 ? -15.948 5.400 8.671 1.00 93.50 91 PHE A O 1
ATOM 706 N N . LYS A 1 92 ? -15.173 3.848 10.118 1.00 92.69 92 LYS A N 1
ATOM 707 C CA . LYS A 1 92 ? -16.441 3.543 10.777 1.00 92.69 92 LYS A CA 1
ATOM 708 C C . LYS A 1 92 ? -16.377 3.999 12.232 1.00 92.69 92 LYS A C 1
ATOM 710 O O . LYS A 1 92 ? -15.325 3.839 12.852 1.00 92.69 92 LYS A O 1
ATOM 715 N N . PRO A 1 93 ? -17.463 4.576 12.773 1.00 92.88 93 PRO A N 1
ATOM 716 C CA . PRO A 1 93 ? -17.532 4.833 14.202 1.00 92.88 93 PRO A CA 1
ATOM 717 C C . PRO A 1 93 ? -17.476 3.501 14.957 1.00 92.88 93 PRO A C 1
ATOM 719 O O . PRO A 1 93 ? -18.074 2.518 14.523 1.00 92.88 93 PRO A O 1
ATOM 722 N N . LEU A 1 94 ? -16.761 3.489 16.076 1.00 93.56 94 LEU A N 1
ATOM 723 C CA . LEU A 1 94 ? -16.666 2.359 16.993 1.00 93.56 94 LEU A CA 1
ATOM 724 C C . LEU A 1 94 ? -16.985 2.862 18.398 1.00 93.56 94 LEU A C 1
ATOM 726 O O . LEU A 1 94 ? -16.663 4.005 18.731 1.00 93.56 94 LEU A O 1
ATOM 730 N N . ASP A 1 95 ? -17.623 2.016 19.200 1.00 93.81 95 ASP A N 1
ATOM 731 C CA . ASP A 1 95 ? -17.767 2.277 20.628 1.00 93.81 95 ASP A CA 1
ATOM 732 C C . ASP A 1 95 ? -16.410 2.067 21.300 1.00 93.81 95 ASP A C 1
ATOM 734 O O . ASP A 1 95 ? -15.812 1.001 21.166 1.00 93.81 95 ASP A O 1
ATOM 738 N N . ILE A 1 96 ? -15.918 3.095 21.989 1.00 92.25 96 ILE A N 1
ATOM 739 C CA . ILE A 1 96 ? -14.603 3.090 22.631 1.00 92.25 96 ILE A CA 1
ATOM 740 C C . ILE A 1 96 ? -14.542 2.022 23.730 1.00 92.25 96 ILE A C 1
ATOM 742 O O . ILE A 1 96 ? -13.490 1.410 23.904 1.00 92.25 96 ILE A O 1
ATOM 746 N N . GLU A 1 97 ? -15.648 1.767 24.438 1.00 92.38 97 GLU A N 1
ATOM 747 C CA . GLU A 1 97 ? -15.691 0.778 25.526 1.00 92.38 97 GLU A CA 1
ATOM 748 C C . GLU A 1 97 ? -15.548 -0.664 25.012 1.00 92.38 97 GLU A C 1
ATOM 750 O O . GLU A 1 97 ? -14.957 -1.515 25.679 1.00 92.38 97 GLU A O 1
ATOM 755 N N . ASP A 1 98 ? -16.029 -0.916 23.792 1.00 92.81 98 ASP A N 1
ATOM 756 C CA . ASP A 1 98 ? -15.977 -2.214 23.115 1.00 92.81 98 ASP A CA 1
ATOM 757 C C . ASP A 1 98 ? -14.877 -2.282 22.038 1.00 92.81 98 ASP A C 1
ATOM 759 O O . ASP A 1 98 ? -14.799 -3.258 21.287 1.00 92.81 98 ASP A O 1
ATOM 763 N N . MET A 1 99 ? -14.009 -1.273 21.933 1.00 94.25 99 MET A N 1
ATOM 764 C CA . MET A 1 99 ? -12.967 -1.224 20.909 1.00 94.25 99 MET A CA 1
ATOM 765 C C . MET A 1 99 ? -11.734 -2.045 21.307 1.00 94.25 99 MET A C 1
ATOM 767 O O . MET A 1 99 ? -11.248 -1.989 22.435 1.00 94.25 99 MET A O 1
ATOM 771 N N . VAL A 1 100 ? -11.165 -2.762 20.341 1.00 94.38 100 VAL A N 1
ATOM 772 C CA . VAL A 1 100 ? -9.885 -3.467 20.457 1.00 94.38 100 VAL A CA 1
ATOM 773 C C . VAL A 1 100 ? -8.924 -3.043 19.348 1.00 94.38 100 VAL A C 1
ATOM 775 O O . VAL A 1 100 ? -9.343 -2.691 18.243 1.00 94.38 100 VAL A O 1
ATOM 778 N N . VAL A 1 101 ? -7.622 -3.106 19.638 1.00 94.19 101 VAL A N 1
ATOM 779 C CA . VAL A 1 101 ? -6.564 -2.986 18.626 1.00 94.19 101 VAL A CA 1
ATOM 780 C C . VAL A 1 101 ? -6.212 -4.387 18.135 1.00 94.19 101 VAL A C 1
ATOM 782 O O . VAL A 1 101 ? -5.786 -5.228 18.925 1.00 94.19 101 VAL A O 1
ATOM 785 N N . LEU A 1 102 ? -6.387 -4.643 16.839 1.00 94.25 102 LEU A N 1
ATOM 786 C CA . LEU A 1 102 ? -5.991 -5.896 16.193 1.00 94.25 102 LEU A CA 1
ATOM 787 C C . LEU A 1 102 ? -4.795 -5.652 15.284 1.00 94.25 102 LEU A C 1
ATOM 789 O O . LEU A 1 102 ? -4.776 -4.682 14.531 1.00 94.25 102 LEU A O 1
ATOM 793 N N . VAL A 1 103 ? -3.825 -6.559 15.328 1.00 93.12 103 VAL A N 1
ATOM 794 C CA . VAL A 1 103 ? -2.671 -6.545 14.431 1.00 93.12 103 VAL A CA 1
ATOM 795 C C . VAL A 1 103 ? -2.700 -7.827 13.619 1.00 93.12 103 VAL A C 1
ATOM 797 O O . VAL A 1 103 ? -2.606 -8.919 14.176 1.00 93.12 103 VAL A O 1
ATOM 800 N N . TYR A 1 104 ? -2.830 -7.685 12.306 1.00 92.25 104 TYR A N 1
ATOM 801 C CA . TYR A 1 104 ? -2.599 -8.766 11.358 1.00 92.25 104 TYR A CA 1
ATOM 802 C C . TYR A 1 104 ? -1.219 -8.578 10.758 1.00 92.25 104 TYR A C 1
ATOM 804 O O . TYR A 1 104 ? -0.868 -7.472 10.353 1.00 92.25 104 TYR A O 1
ATOM 812 N N . HIS A 1 105 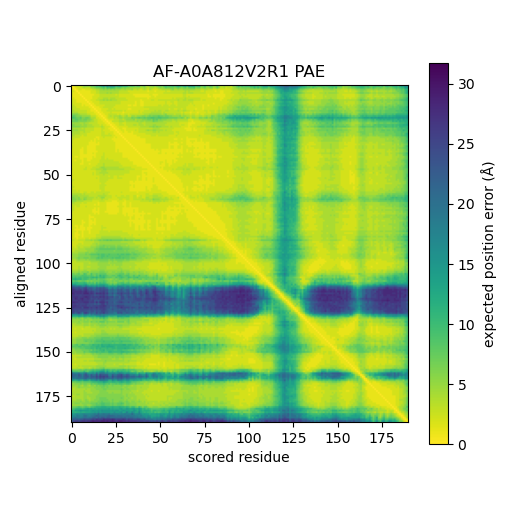? -0.443 -9.649 10.680 1.00 90.62 105 HIS A N 1
ATOM 813 C CA . HIS A 1 105 ? 0.817 -9.628 9.964 1.00 90.62 105 HIS A CA 1
ATOM 814 C C . HIS A 1 105 ? 1.054 -10.968 9.282 1.00 90.62 105 HIS A C 1
ATOM 816 O O . HIS A 1 105 ? 0.662 -12.013 9.800 1.00 90.62 105 HIS A O 1
ATOM 822 N N . ASP A 1 106 ? 1.695 -10.930 8.123 1.00 89.81 106 ASP A N 1
ATOM 823 C CA . ASP A 1 106 ? 2.058 -12.127 7.372 1.00 89.81 106 ASP A CA 1
ATOM 824 C C . ASP A 1 106 ? 3.323 -11.873 6.555 1.00 89.81 106 ASP A C 1
ATOM 826 O O . ASP A 1 106 ? 3.541 -10.765 6.054 1.00 89.81 106 ASP A O 1
ATOM 830 N N . ALA A 1 107 ? 4.176 -12.888 6.456 1.00 86.81 107 ALA A N 1
ATOM 831 C CA . ALA A 1 107 ? 5.393 -12.852 5.660 1.00 86.81 107 ALA A CA 1
ATOM 832 C C . ALA A 1 107 ? 5.476 -14.123 4.821 1.00 86.81 107 ALA A C 1
ATOM 834 O O . ALA A 1 107 ? 5.402 -15.236 5.342 1.00 86.81 107 ALA A O 1
ATOM 835 N N . GLY A 1 108 ? 5.679 -13.950 3.517 1.00 84.12 108 GLY A N 1
ATOM 836 C CA . GLY A 1 108 ? 5.975 -15.066 2.630 1.00 84.12 108 GLY A CA 1
ATOM 837 C C . GLY A 1 108 ? 7.428 -15.496 2.789 1.00 84.12 108 GLY A C 1
ATOM 838 O O . GLY A 1 108 ? 8.324 -14.655 2.762 1.00 84.12 108 GLY A O 1
ATOM 839 N N . TRP A 1 109 ? 7.669 -16.800 2.910 1.00 81.69 109 TRP A N 1
ATOM 840 C CA . TRP A 1 109 ? 9.024 -17.348 2.879 1.00 81.69 109 TRP A CA 1
ATOM 841 C C . TRP A 1 109 ? 9.729 -16.977 1.568 1.00 81.69 109 TRP A C 1
ATOM 843 O O . TRP A 1 109 ? 9.173 -17.207 0.493 1.00 81.69 109 TRP A O 1
ATOM 853 N N . ALA A 1 110 ? 10.954 -16.451 1.660 1.00 80.75 110 ALA A N 1
ATOM 854 C CA . ALA A 1 110 ? 11.822 -16.154 0.513 1.00 80.75 110 ALA A CA 1
ATOM 855 C C . ALA A 1 110 ? 11.195 -15.236 -0.554 1.00 80.75 110 ALA A C 1
ATOM 857 O O . ALA A 1 110 ? 11.548 -15.310 -1.730 1.00 80.75 110 ALA A O 1
ATOM 858 N N . ASN A 1 111 ? 10.225 -14.400 -0.176 1.00 81.25 111 ASN A N 1
ATOM 859 C CA . ASN A 1 111 ? 9.507 -13.555 -1.129 1.00 81.25 111 ASN A CA 1
ATOM 860 C C . ASN A 1 111 ? 10.246 -12.247 -1.464 1.00 81.25 111 ASN A C 1
ATOM 862 O O . ASN A 1 111 ? 9.778 -11.514 -2.331 1.00 81.25 111 ASN A O 1
ATOM 866 N N . ALA A 1 112 ? 11.361 -11.939 -0.796 1.00 81.56 112 ALA A N 1
ATOM 867 C CA . ALA A 1 112 ? 12.149 -10.732 -1.022 1.00 81.56 112 ALA A CA 1
ATOM 868 C C . ALA A 1 112 ? 13.533 -11.075 -1.583 1.00 81.56 112 ALA A C 1
ATOM 870 O O . ALA A 1 112 ? 14.076 -12.146 -1.312 1.00 81.56 112 ALA A O 1
ATOM 871 N N . LYS A 1 113 ? 14.122 -10.150 -2.353 1.00 70.50 113 LYS A N 1
ATOM 872 C CA . LYS A 1 113 ? 15.528 -10.283 -2.749 1.00 70.50 113 LYS A CA 1
ATOM 873 C C . LYS A 1 113 ? 16.395 -9.959 -1.536 1.00 70.50 113 LYS A C 1
ATOM 875 O O . LYS A 1 113 ? 16.159 -8.963 -0.856 1.00 70.50 113 LYS A O 1
ATOM 880 N N . ASP A 1 114 ? 17.394 -10.796 -1.291 1.00 66.69 114 ASP A N 1
ATOM 881 C CA . ASP A 1 114 ? 18.450 -10.488 -0.337 1.00 66.69 114 ASP A CA 1
ATOM 882 C C . ASP A 1 114 ? 19.236 -9.285 -0.874 1.00 66.69 114 ASP A C 1
ATOM 884 O O . ASP A 1 114 ? 19.896 -9.362 -1.915 1.00 66.69 114 ASP A O 1
ATOM 888 N N . THR A 1 115 ? 19.065 -8.127 -0.244 1.00 56.66 115 THR A N 1
ATOM 889 C CA . THR A 1 115 ? 19.875 -6.955 -0.558 1.00 56.66 115 THR A CA 1
ATOM 890 C C . THR A 1 115 ? 21.230 -7.184 0.083 1.00 56.66 115 THR A C 1
ATOM 892 O O . THR A 1 115 ? 21.306 -7.171 1.307 1.00 56.66 115 THR A O 1
ATOM 895 N N . GLU A 1 116 ? 22.258 -7.415 -0.740 1.00 53.38 116 GLU A N 1
ATOM 896 C CA . GLU A 1 116 ? 23.646 -7.635 -0.319 1.00 53.38 116 GLU A CA 1
ATOM 897 C C . GLU A 1 116 ? 23.990 -6.812 0.932 1.00 53.38 116 GLU A C 1
ATOM 899 O O . GLU A 1 116 ? 24.047 -5.580 0.895 1.00 53.38 116 GLU A O 1
ATOM 904 N N . HIS A 1 117 ? 24.214 -7.496 2.056 1.00 51.44 117 HIS A N 1
ATOM 905 C CA . HIS A 1 117 ? 25.005 -6.923 3.129 1.00 51.44 117 HIS A CA 1
ATOM 906 C C . HIS A 1 117 ? 26.425 -6.772 2.570 1.00 51.44 117 HIS A C 1
ATOM 908 O O . HIS A 1 117 ? 27.139 -7.763 2.438 1.00 51.44 117 HIS A O 1
ATOM 914 N N . ASP A 1 118 ? 26.827 -5.545 2.227 1.00 46.44 118 ASP A N 1
ATOM 915 C CA . ASP A 1 118 ? 28.211 -5.158 1.893 1.00 46.44 118 ASP A CA 1
ATOM 916 C C . ASP A 1 118 ? 29.136 -5.286 3.136 1.00 46.44 118 ASP A C 1
ATOM 918 O O . ASP A 1 118 ? 29.891 -4.380 3.485 1.00 46.44 118 ASP A O 1
ATOM 922 N N . GLU A 1 119 ? 29.055 -6.399 3.866 1.00 51.72 119 GLU A N 1
ATOM 923 C CA . GLU A 1 119 ? 29.865 -6.715 5.041 1.00 51.72 119 GLU A CA 1
ATOM 924 C C . GLU A 1 119 ? 30.917 -7.762 4.626 1.00 51.72 119 GLU A C 1
ATOM 926 O O . GLU A 1 119 ? 30.615 -8.955 4.553 1.00 51.72 119 GLU A O 1
ATOM 931 N N . PRO A 1 120 ? 32.172 -7.357 4.343 1.00 52.38 120 PRO A N 1
ATOM 932 C CA . PRO A 1 120 ? 33.187 -8.198 3.694 1.00 52.38 120 PRO A CA 1
ATOM 933 C C . PRO A 1 120 ? 33.677 -9.401 4.522 1.00 52.38 120 PRO A C 1
ATOM 935 O O . PRO A 1 120 ? 34.559 -10.130 4.074 1.00 52.38 120 PRO A O 1
ATOM 938 N N . TYR A 1 121 ? 33.140 -9.612 5.727 1.00 54.41 121 TYR A N 1
ATOM 939 C CA . TYR A 1 121 ? 33.563 -10.666 6.654 1.00 54.41 121 TYR A CA 1
ATOM 940 C C . TYR A 1 121 ? 32.481 -11.711 6.968 1.00 54.41 121 TYR A C 1
ATOM 942 O O . TYR A 1 121 ? 32.748 -12.620 7.753 1.00 54.41 121 TYR A O 1
ATOM 950 N N . PHE A 1 122 ? 31.293 -11.624 6.358 1.00 52.50 122 PHE A N 1
ATOM 951 C CA . PHE A 1 122 ? 30.213 -12.602 6.532 1.00 52.50 122 PHE A CA 1
ATOM 952 C C . PHE A 1 122 ? 29.659 -13.052 5.170 1.00 52.50 122 PHE A C 1
ATOM 954 O O . PHE A 1 122 ? 28.719 -12.473 4.634 1.00 52.50 122 PHE A O 1
ATOM 961 N N . GLU A 1 123 ? 30.239 -14.113 4.603 1.00 53.72 123 GLU A N 1
ATOM 962 C CA . GLU A 1 123 ? 29.645 -14.806 3.454 1.00 53.72 123 GLU A CA 1
ATOM 963 C C . GLU A 1 123 ? 28.521 -15.729 3.944 1.00 53.72 123 GLU A C 1
ATOM 965 O O . GLU A 1 123 ? 28.768 -16.799 4.500 1.00 53.72 123 GLU A O 1
ATOM 970 N N . LEU A 1 124 ? 27.274 -15.299 3.749 1.00 55.59 124 LEU A N 1
ATOM 971 C CA . LEU A 1 124 ? 26.090 -16.135 3.950 1.00 55.59 124 LEU A CA 1
ATOM 972 C C . LEU A 1 124 ? 26.073 -17.269 2.910 1.00 55.59 124 LEU A C 1
ATOM 974 O O . LEU A 1 124 ? 26.296 -17.029 1.715 1.00 55.59 124 LEU A O 1
ATOM 978 N N . THR A 1 125 ? 25.798 -18.504 3.344 1.00 50.84 125 THR A N 1
ATOM 979 C CA . THR A 1 125 ? 25.628 -19.630 2.414 1.00 50.84 125 THR A CA 1
ATOM 980 C C . THR A 1 125 ? 24.377 -19.419 1.552 1.00 50.84 125 THR A C 1
ATOM 982 O O . THR A 1 125 ? 23.509 -18.618 1.886 1.00 50.84 125 THR A O 1
ATOM 985 N N . ALA A 1 126 ? 24.241 -20.124 0.424 1.00 54.62 126 ALA A N 1
ATOM 986 C CA . ALA A 1 126 ? 23.055 -19.991 -0.435 1.00 54.62 126 ALA A CA 1
ATOM 987 C C . ALA A 1 126 ? 21.728 -20.322 0.289 1.00 54.62 126 ALA A C 1
ATOM 989 O O . ALA A 1 126 ? 20.675 -19.848 -0.129 1.00 54.62 126 ALA A O 1
ATOM 990 N N . GLU A 1 127 ? 21.786 -21.100 1.373 1.00 51.59 127 GLU A N 1
ATOM 991 C CA . GLU A 1 127 ? 20.652 -21.432 2.245 1.00 51.59 127 GLU A CA 1
ATOM 992 C C . GLU A 1 127 ? 20.345 -20.315 3.261 1.00 51.59 127 GLU A C 1
ATOM 994 O O . GLU A 1 127 ? 19.207 -20.193 3.709 1.00 51.59 127 GLU A O 1
ATOM 999 N N . ASP A 1 128 ? 21.326 -19.458 3.562 1.00 53.44 128 ASP A N 1
ATOM 1000 C CA . ASP A 1 128 ? 21.201 -18.319 4.478 1.00 53.44 128 ASP A CA 1
ATOM 1001 C C . ASP A 1 128 ? 20.719 -17.028 3.778 1.00 53.44 128 ASP A C 1
ATOM 1003 O O . ASP A 1 128 ? 20.327 -16.071 4.444 1.00 53.44 128 ASP A O 1
ATOM 1007 N N . LYS A 1 129 ? 20.700 -16.991 2.436 1.00 57.94 129 LYS A N 1
ATOM 1008 C CA . LYS A 1 129 ? 20.260 -15.840 1.614 1.00 57.94 129 LYS A CA 1
ATOM 1009 C C . LYS A 1 129 ? 18.744 -15.786 1.416 1.00 57.94 129 LYS A C 1
ATOM 1011 O O . LYS A 1 129 ? 18.248 -15.611 0.301 1.00 57.94 129 LYS A O 1
ATOM 1016 N N . VAL A 1 130 ? 17.982 -15.999 2.485 1.00 63.41 130 VAL A N 1
ATOM 1017 C CA . VAL A 1 130 ? 16.517 -16.012 2.420 1.00 63.41 130 VAL A CA 1
ATOM 1018 C C . VAL A 1 130 ? 15.956 -14.769 3.098 1.00 63.41 130 VAL A C 1
ATOM 1020 O O . VAL A 1 130 ? 15.729 -14.741 4.306 1.00 63.41 130 VAL A O 1
ATOM 1023 N N . ALA A 1 131 ? 15.688 -13.733 2.302 1.00 74.81 131 ALA A N 1
ATOM 1024 C CA . ALA A 1 131 ? 14.993 -12.542 2.770 1.00 74.81 131 ALA A CA 1
ATOM 1025 C C . ALA A 1 131 ? 13.470 -12.724 2.670 1.00 74.81 131 ALA A C 1
ATOM 1027 O O . ALA A 1 131 ? 12.938 -13.235 1.682 1.00 74.81 131 ALA A O 1
ATOM 1028 N N . SER A 1 132 ? 12.754 -12.283 3.706 1.00 83.62 132 SER A N 1
ATOM 1029 C CA . SER A 1 132 ? 11.289 -12.269 3.728 1.00 83.62 132 SER A CA 1
ATOM 1030 C C . SER A 1 132 ? 10.772 -10.864 4.026 1.00 83.62 132 SER A C 1
ATOM 1032 O O . SER A 1 132 ? 11.230 -10.192 4.955 1.00 83.62 132 SER A O 1
ATOM 1034 N N . GLN A 1 133 ? 9.790 -10.441 3.243 1.00 87.25 133 GLN A N 1
ATOM 1035 C CA . GLN A 1 133 ? 9.039 -9.209 3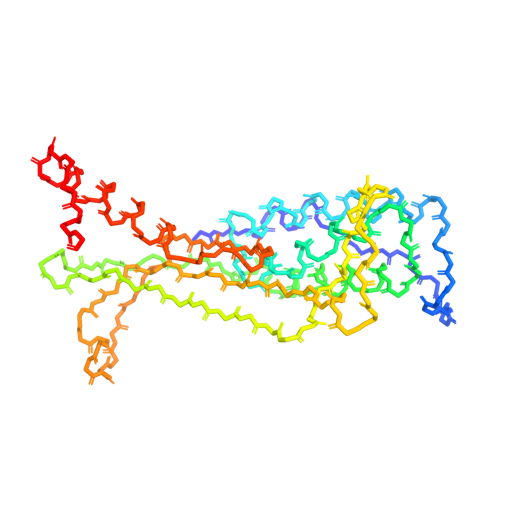.395 1.00 87.25 133 GLN A CA 1
ATOM 1036 C C . GLN A 1 133 ? 7.740 -9.504 4.152 1.00 87.25 133 GLN A C 1
ATOM 1038 O O . GLN A 1 133 ? 6.887 -10.265 3.685 1.00 87.25 133 GLN A O 1
ATOM 1043 N N . LEU A 1 134 ? 7.595 -8.858 5.306 1.00 89.31 134 LEU A N 1
ATOM 1044 C CA . LEU A 1 134 ? 6.400 -8.847 6.141 1.00 89.31 134 LEU A CA 1
ATOM 1045 C C . LEU A 1 134 ? 5.458 -7.728 5.676 1.00 89.31 134 LEU A C 1
ATOM 1047 O O . LEU A 1 134 ? 5.903 -6.617 5.370 1.00 89.31 134 LEU A O 1
ATOM 1051 N N . GLY A 1 135 ? 4.157 -7.994 5.654 1.00 90.69 135 GLY A N 1
ATOM 1052 C CA . GLY A 1 135 ? 3.112 -6.970 5.694 1.00 90.69 135 GLY A CA 1
ATOM 1053 C C . GLY A 1 135 ? 2.469 -6.931 7.076 1.00 90.69 135 GLY A C 1
ATOM 1054 O O . GLY A 1 135 ? 2.222 -7.988 7.652 1.00 90.69 135 GLY A O 1
ATOM 1055 N N . ASP A 1 136 ? 2.198 -5.737 7.600 1.00 92.38 136 ASP A N 1
ATOM 1056 C CA . ASP A 1 136 ? 1.448 -5.530 8.840 1.00 92.38 136 ASP A CA 1
ATOM 1057 C C . ASP A 1 136 ? 0.221 -4.622 8.598 1.00 92.38 136 ASP A C 1
ATOM 1059 O O . ASP A 1 136 ? 0.200 -3.763 7.710 1.00 92.38 136 ASP A O 1
ATOM 1063 N N . LEU A 1 137 ? -0.850 -4.866 9.352 1.00 94.44 137 LEU A N 1
ATOM 1064 C CA . LEU A 1 137 ? -2.097 -4.110 9.312 1.00 94.44 137 LEU A CA 1
ATOM 1065 C C . LEU A 1 137 ? -2.638 -3.965 10.734 1.00 94.44 137 LEU A C 1
ATOM 1067 O O . LEU A 1 137 ? -2.995 -4.952 11.379 1.00 94.44 137 LEU A O 1
ATOM 1071 N N . VAL A 1 138 ? -2.724 -2.725 11.205 1.00 95.25 138 VAL A N 1
ATOM 1072 C CA . VAL A 1 138 ? -3.264 -2.366 12.517 1.00 95.25 138 VAL A CA 1
ATOM 1073 C C . VAL A 1 138 ? -4.686 -1.852 12.341 1.00 95.25 138 VAL A C 1
ATOM 1075 O O . VAL A 1 138 ? -4.934 -0.935 11.555 1.00 95.25 138 VAL A O 1
ATOM 1078 N N . LEU A 1 139 ? -5.626 -2.423 13.087 1.00 95.94 139 LEU A N 1
ATOM 1079 C CA . LEU A 1 139 ? -7.042 -2.081 13.043 1.00 95.94 139 LEU A CA 1
ATOM 1080 C C . LEU A 1 139 ? -7.536 -1.640 14.416 1.00 95.94 139 LEU A C 1
ATOM 1082 O O . LEU A 1 139 ? -7.199 -2.254 15.426 1.00 95.94 139 LEU A O 1
ATOM 1086 N N . PHE A 1 140 ? -8.430 -0.658 14.427 1.00 96.44 140 PHE A N 1
ATOM 1087 C CA . PHE A 1 140 ? -9.430 -0.535 15.480 1.00 96.44 140 PHE A CA 1
ATOM 1088 C C . PHE A 1 140 ? -10.642 -1.375 15.078 1.00 96.44 140 PHE A C 1
ATOM 1090 O O . PHE A 1 140 ? -11.153 -1.219 13.969 1.00 96.44 140 PHE A O 1
ATOM 1097 N N . ALA A 1 141 ? -11.100 -2.273 15.940 1.00 96.06 141 ALA A N 1
ATOM 1098 C CA . ALA A 1 141 ? -12.239 -3.146 15.664 1.00 96.06 141 ALA A CA 1
ATOM 1099 C C . ALA A 1 141 ? -13.144 -3.260 16.890 1.00 96.06 141 ALA A C 1
ATOM 1101 O O . ALA A 1 141 ? -12.681 -3.084 18.013 1.00 96.06 141 ALA A O 1
ATOM 1102 N N . ASP A 1 142 ? -14.420 -3.583 16.692 1.00 95.94 142 ASP A N 1
ATOM 1103 C CA . ASP A 1 142 ? -15.294 -3.962 17.805 1.00 95.94 142 ASP A CA 1
ATOM 1104 C C . ASP A 1 142 ? -14.904 -5.370 18.306 1.00 95.94 142 ASP A C 1
ATOM 1106 O O . ASP A 1 142 ? -14.637 -6.302 17.537 1.00 95.94 142 ASP A O 1
ATOM 1110 N N . LYS A 1 143 ? -14.829 -5.515 19.632 1.00 94.75 143 LYS A N 1
ATOM 1111 C CA . LYS A 1 143 ? -14.436 -6.728 20.360 1.00 94.75 143 LYS A CA 1
ATOM 1112 C C . LYS A 1 143 ? -15.220 -7.968 19.937 1.00 94.75 143 LYS A C 1
ATOM 1114 O O . LYS A 1 143 ? -14.696 -9.079 20.033 1.00 94.75 143 LYS A O 1
ATOM 1119 N N . LYS A 1 144 ? -16.443 -7.813 19.422 1.00 94.25 144 LYS A N 1
ATOM 1120 C CA . LYS A 1 144 ? -17.257 -8.896 18.848 1.00 94.25 144 LYS A CA 1
ATOM 1121 C C . LYS A 1 144 ? -16.529 -9.649 17.728 1.00 94.25 144 LYS A C 1
ATOM 1123 O O . LYS A 1 144 ? -16.753 -10.854 17.599 1.00 94.25 144 LYS A O 1
ATOM 1128 N N . CYS A 1 145 ? -15.619 -8.998 16.993 1.00 92.38 145 CYS A N 1
ATOM 1129 C CA . CYS A 1 145 ? -14.772 -9.646 15.984 1.00 92.38 145 CYS A CA 1
ATOM 1130 C C . CYS A 1 145 ? -13.942 -10.801 16.563 1.00 92.38 145 CYS A C 1
ATOM 1132 O O . CYS A 1 145 ? -13.750 -11.811 15.890 1.00 92.38 145 CYS A O 1
ATOM 1134 N N . LEU A 1 146 ? -13.491 -10.696 17.819 1.00 91.50 146 LEU A N 1
ATOM 1135 C CA . LEU A 1 146 ? -12.703 -11.746 18.480 1.00 91.50 146 LEU A CA 1
ATOM 1136 C C . LEU A 1 146 ? -13.509 -13.026 18.722 1.00 91.50 146 LEU A C 1
ATOM 1138 O O . LEU A 1 146 ? -12.945 -14.113 18.792 1.00 91.50 146 LEU A O 1
ATOM 1142 N N . ALA A 1 147 ? -14.831 -12.903 18.835 1.00 92.50 147 ALA A N 1
ATOM 1143 C CA . ALA A 1 147 ? -15.745 -14.031 18.964 1.00 92.50 147 ALA A CA 1
ATOM 1144 C C . ALA A 1 147 ? -16.219 -14.573 17.599 1.00 92.50 147 ALA A C 1
ATOM 1146 O O . ALA A 1 147 ? -17.116 -15.412 17.557 1.00 92.50 147 ALA A O 1
ATOM 1147 N N . GLY A 1 148 ? -15.659 -14.085 16.484 1.00 90.81 148 GLY A N 1
ATOM 1148 C CA . GLY A 1 148 ? -16.060 -14.473 15.129 1.00 90.81 148 GLY A CA 1
ATOM 1149 C C . GLY A 1 148 ? -17.387 -13.863 14.664 1.00 90.81 148 GLY A C 1
ATOM 1150 O O . GLY A 1 148 ? -17.919 -14.271 13.633 1.00 90.81 148 GLY A O 1
ATOM 1151 N N . ASN A 1 149 ? -17.934 -12.892 15.401 1.00 93.25 149 ASN A N 1
ATOM 1152 C CA . ASN A 1 149 ? -19.159 -12.209 14.999 1.00 93.25 149 ASN A CA 1
ATOM 1153 C C . ASN A 1 149 ? -18.854 -11.129 13.947 1.00 93.25 149 ASN A C 1
ATOM 1155 O O . ASN A 1 149 ? -17.868 -10.403 14.100 1.00 93.25 149 ASN A O 1
ATOM 1159 N N . PRO A 1 150 ? -19.711 -10.953 12.922 1.00 92.44 150 PRO A N 1
ATOM 1160 C CA . PRO A 1 150 ? -19.594 -9.832 11.997 1.00 92.44 150 PRO A CA 1
ATOM 1161 C C . PRO A 1 150 ? -19.692 -8.496 12.741 1.00 92.44 150 PRO A C 1
ATOM 1163 O O . PRO A 1 150 ? -20.668 -8.254 13.453 1.00 92.44 150 PRO A O 1
ATOM 1166 N N . SER A 1 151 ? -18.701 -7.624 12.570 1.00 92.12 151 SER A N 1
ATOM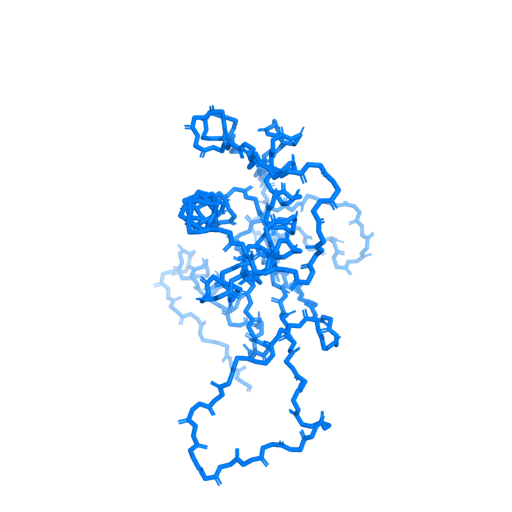 1167 C CA . SER A 1 151 ? -18.731 -6.263 13.107 1.00 92.12 151 SER A CA 1
ATOM 1168 C C . SER A 1 151 ? -17.864 -5.312 12.269 1.00 92.12 151 SER A C 1
ATOM 1170 O O . SER A 1 151 ? -17.163 -5.747 11.351 1.00 92.12 151 SER A O 1
ATOM 1172 N N . ASP A 1 152 ? -17.955 -4.013 12.554 1.00 93.19 152 ASP A N 1
ATOM 1173 C CA . ASP A 1 152 ? -17.182 -2.980 11.869 1.00 93.19 152 ASP A CA 1
ATOM 1174 C C . ASP A 1 152 ? -15.726 -2.919 12.370 1.00 93.19 152 ASP A C 1
ATOM 1176 O O . ASP A 1 152 ? -15.388 -3.268 13.504 1.00 93.19 152 ASP A O 1
ATOM 1180 N N . PHE A 1 153 ? -14.850 -2.420 11.503 1.00 94.81 153 PHE A N 1
ATOM 1181 C CA . PHE A 1 153 ? -13.470 -2.088 11.830 1.00 94.81 153 PHE A CA 1
ATOM 1182 C C . PHE A 1 153 ? -13.014 -0.875 11.019 1.00 94.81 153 PHE A C 1
ATOM 1184 O O . PHE A 1 153 ? -13.623 -0.497 10.015 1.00 94.81 153 PHE A O 1
ATOM 1191 N N . THR A 1 154 ? -11.907 -0.288 11.451 1.00 95.06 154 THR A N 1
ATOM 1192 C CA . THR A 1 154 ? -11.236 0.827 10.797 1.00 95.06 154 THR A CA 1
ATOM 1193 C C . THR A 1 154 ? -9.738 0.554 10.754 1.00 95.06 154 THR A C 1
ATOM 1195 O O . THR A 1 154 ? -9.143 0.154 11.752 1.00 95.06 154 THR A O 1
ATOM 1198 N N . VAL A 1 155 ? -9.117 0.794 9.600 1.00 95.12 155 VAL A N 1
ATOM 1199 C CA . VAL A 1 155 ? -7.660 0.702 9.448 1.00 95.12 155 VAL A CA 1
ATOM 1200 C C . VAL A 1 155 ? -6.997 1.883 10.156 1.00 95.12 155 VAL A C 1
ATOM 1202 O O . VAL A 1 155 ? -7.315 3.033 9.855 1.00 95.12 155 VAL A O 1
ATOM 1205 N N . ALA A 1 156 ? -6.086 1.589 11.084 1.00 94.50 156 ALA A N 1
ATOM 1206 C CA . ALA A 1 156 ? -5.354 2.574 11.875 1.00 94.50 156 ALA A CA 1
ATOM 1207 C C . ALA A 1 156 ? -3.944 2.838 11.322 1.00 94.50 156 ALA A C 1
ATOM 1209 O O . ALA A 1 156 ? -3.542 3.992 11.213 1.00 94.50 156 ALA A O 1
ATOM 1210 N N . ASP A 1 157 ? -3.211 1.784 10.953 1.00 94.44 157 ASP A N 1
ATOM 1211 C CA . ASP A 1 157 ? -1.883 1.876 10.334 1.00 94.44 157 ASP A CA 1
ATOM 1212 C C . ASP A 1 157 ? -1.582 0.608 9.521 1.00 94.44 157 ASP A C 1
ATOM 1214 O O . ASP A 1 157 ? -2.253 -0.416 9.666 1.00 94.44 157 ASP A O 1
ATOM 1218 N N . TRP A 1 158 ? -0.584 0.687 8.647 1.00 94.81 158 TRP A N 1
ATOM 1219 C CA . TRP A 1 158 ? -0.042 -0.434 7.884 1.00 94.81 158 TRP A CA 1
ATOM 1220 C C . TRP A 1 158 ? 1.366 -0.109 7.388 1.00 94.81 158 TRP A C 1
ATOM 1222 O O . TRP A 1 158 ? 1.723 1.051 7.127 1.00 94.81 158 TRP A O 1
ATOM 1232 N N . LYS A 1 159 ? 2.176 -1.144 7.220 1.00 92.00 159 LYS A N 1
ATOM 1233 C CA . LYS A 1 159 ? 3.553 -1.085 6.740 1.00 92.00 159 LYS A CA 1
ATOM 1234 C C . LYS A 1 159 ? 3.907 -2.395 6.045 1.00 92.00 159 LYS A C 1
ATOM 1236 O O . LYS A 1 159 ? 3.241 -3.423 6.149 1.00 92.00 159 LYS A O 1
ATOM 1241 N N . SER A 1 160 ? 5.013 -2.343 5.317 1.00 90.81 160 SER A N 1
ATOM 1242 C CA . SER A 1 160 ? 5.696 -3.532 4.841 1.00 90.81 160 SER A CA 1
ATOM 1243 C C . SER A 1 160 ? 7.192 -3.342 5.040 1.00 90.81 160 SER A C 1
ATOM 1245 O O . SER A 1 160 ? 7.710 -2.267 4.735 1.00 90.81 160 SER A O 1
ATOM 1247 N N . ARG A 1 161 ? 7.867 -4.349 5.597 1.00 83.75 161 ARG A N 1
ATOM 1248 C CA . ARG A 1 161 ? 9.297 -4.287 5.935 1.00 83.75 161 ARG A CA 1
ATOM 1249 C C . ARG A 1 161 ? 9.955 -5.665 5.863 1.00 83.75 161 ARG A C 1
ATOM 1251 O O . ARG A 1 161 ? 9.260 -6.678 5.930 1.00 83.75 161 ARG A O 1
ATOM 1258 N N . ALA A 1 162 ? 11.285 -5.700 5.792 1.00 76.25 162 ALA A N 1
ATOM 1259 C CA . ALA A 1 162 ? 12.041 -6.927 6.042 1.00 76.25 162 ALA A CA 1
ATOM 1260 C C . ALA A 1 162 ? 11.695 -7.464 7.442 1.00 76.25 162 ALA A C 1
ATOM 1262 O O . ALA A 1 162 ? 11.513 -6.672 8.367 1.00 76.25 162 ALA A O 1
ATOM 1263 N N . CYS A 1 163 ? 11.530 -8.781 7.573 1.00 67.12 163 CYS A N 1
ATOM 1264 C CA . CYS A 1 163 ? 10.926 -9.443 8.733 1.00 67.12 163 CYS A CA 1
ATOM 1265 C C . CYS A 1 163 ? 11.685 -9.213 10.058 1.00 67.12 163 CYS A C 1
ATOM 1267 O O . CYS A 1 163 ? 12.451 -10.058 10.512 1.00 67.12 163 CYS A O 1
ATOM 1269 N N . VAL A 1 164 ? 11.416 -8.079 10.705 1.00 54.75 164 VAL A N 1
ATOM 1270 C CA . VAL A 1 164 ? 11.843 -7.743 12.064 1.00 54.75 164 VAL A CA 1
ATOM 1271 C C . VAL A 1 164 ? 10.639 -7.083 12.748 1.00 54.75 164 VAL A C 1
ATOM 1273 O O . VAL A 1 164 ? 10.301 -5.941 12.454 1.00 54.75 164 VAL A O 1
ATOM 1276 N N . GLU A 1 165 ? 9.935 -7.868 13.567 1.00 59.91 165 GLU A N 1
ATOM 1277 C CA . GLU A 1 165 ? 8.900 -7.462 14.540 1.00 59.91 165 GLU A CA 1
ATOM 1278 C C . GLU A 1 165 ? 7.736 -6.577 14.021 1.00 59.91 165 GLU A C 1
ATOM 1280 O O . GLU A 1 165 ? 7.798 -5.350 13.971 1.00 59.91 165 GLU A O 1
ATOM 1285 N N . GLY A 1 166 ? 6.595 -7.209 13.707 1.00 62.72 166 GLY A N 1
ATOM 1286 C CA . GLY A 1 166 ? 5.359 -6.524 13.287 1.00 62.72 166 GLY A CA 1
ATOM 1287 C C . GLY A 1 166 ? 4.484 -5.960 14.420 1.00 62.72 166 GLY A C 1
ATOM 1288 O O . GLY A 1 166 ? 3.477 -5.312 14.142 1.00 62.72 166 GLY A O 1
ATOM 1289 N N . LEU A 1 167 ? 4.82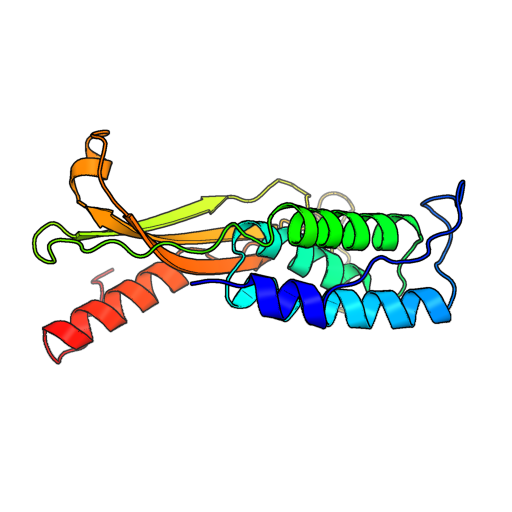2 -6.201 15.695 1.00 75.62 167 LEU A N 1
ATOM 1290 C CA . LEU A 1 167 ? 3.968 -5.809 16.831 1.00 75.62 167 LEU A CA 1
ATOM 1291 C C . LEU A 1 167 ? 4.114 -4.340 17.252 1.00 75.62 167 LEU A C 1
ATOM 1293 O O . LEU A 1 167 ? 3.189 -3.781 17.846 1.00 75.62 167 LEU A O 1
ATOM 1297 N N . GLU A 1 168 ? 5.242 -3.708 16.939 1.00 83.50 168 GLU A N 1
ATOM 1298 C CA . GLU A 1 168 ? 5.578 -2.360 17.414 1.00 83.50 168 GLU A CA 1
ATOM 1299 C C . GLU A 1 168 ? 4.566 -1.303 16.953 1.00 83.50 168 GLU A C 1
ATOM 1301 O O . GLU A 1 168 ? 4.177 -0.427 17.725 1.00 83.50 168 GLU A O 1
ATOM 1306 N N . ALA A 1 169 ? 4.066 -1.413 15.717 1.00 85.50 169 ALA A N 1
ATOM 1307 C CA . ALA A 1 169 ? 3.057 -0.492 15.191 1.00 85.50 169 ALA A CA 1
ATOM 1308 C C . ALA A 1 169 ? 1.748 -0.569 15.994 1.00 85.50 169 ALA A C 1
ATOM 1310 O O . ALA A 1 169 ? 1.177 0.456 16.367 1.00 85.50 169 ALA A O 1
ATOM 1311 N N . GLY A 1 170 ? 1.302 -1.782 16.335 1.00 89.38 170 GLY A N 1
ATOM 1312 C CA . GLY A 1 170 ? 0.119 -1.983 17.169 1.00 89.38 170 GLY A CA 1
ATOM 1313 C C . GLY A 1 170 ? 0.300 -1.449 18.587 1.00 89.38 170 GLY A C 1
ATOM 1314 O O . GLY A 1 170 ? -0.591 -0.781 19.112 1.00 89.38 170 GLY A O 1
ATOM 1315 N N . GLN A 1 171 ? 1.468 -1.682 19.194 1.00 89.62 171 GLN A N 1
ATOM 1316 C CA . GLN A 1 171 ? 1.788 -1.148 20.520 1.00 89.62 171 GLN A CA 1
ATOM 1317 C C . GLN A 1 171 ? 1.834 0.381 20.525 1.00 89.62 171 GLN A C 1
ATOM 1319 O O . GLN A 1 171 ? 1.303 0.999 21.448 1.00 89.62 171 GLN A O 1
ATOM 1324 N N . HIS A 1 172 ? 2.415 0.985 19.486 1.00 90.06 172 HIS A N 1
ATOM 1325 C CA . HIS A 1 172 ? 2.448 2.431 19.310 1.00 90.06 172 HIS A CA 1
ATOM 1326 C C . HIS A 1 172 ? 1.037 3.017 19.191 1.00 90.06 172 HIS A C 1
ATOM 1328 O O . HIS A 1 172 ? 0.698 3.936 19.935 1.00 90.06 172 HIS A O 1
ATOM 1334 N N . VAL A 1 173 ? 0.196 2.456 18.314 1.00 92.56 173 VAL A N 1
ATOM 1335 C CA . VAL A 1 173 ? -1.197 2.897 18.126 1.00 92.56 173 VAL A CA 1
ATOM 1336 C C . VAL A 1 173 ? -2.000 2.758 19.419 1.00 92.56 173 VAL A C 1
ATOM 1338 O O . VAL A 1 173 ? -2.688 3.701 19.812 1.00 92.56 173 VAL A O 1
ATOM 1341 N N . ARG A 1 174 ? -1.876 1.622 20.118 1.00 91.88 174 ARG A N 1
ATOM 1342 C CA . ARG A 1 174 ? -2.515 1.391 21.421 1.00 91.88 174 ARG A CA 1
ATOM 1343 C C . ARG A 1 174 ? -2.087 2.445 22.441 1.00 91.88 174 ARG A C 1
ATOM 1345 O O . ARG A 1 174 ? -2.939 3.097 23.033 1.00 91.88 174 ARG A O 1
ATOM 1352 N N . ALA A 1 175 ? -0.779 2.630 22.623 1.00 92.00 175 ALA A N 1
ATOM 1353 C CA . ALA A 1 175 ? -0.231 3.560 23.605 1.00 92.00 175 ALA A CA 1
ATOM 1354 C C . ALA A 1 175 ? -0.636 5.011 23.305 1.00 92.00 175 ALA A C 1
ATOM 1356 O O . ALA A 1 175 ? -1.024 5.738 24.218 1.00 92.00 175 ALA A O 1
ATOM 1357 N N . LEU A 1 176 ? -0.597 5.424 22.033 1.00 92.81 176 LEU A N 1
ATOM 1358 C CA . LEU A 1 176 ? -1.061 6.741 21.602 1.00 92.81 176 LEU A CA 1
ATOM 1359 C C . LEU A 1 176 ? -2.542 6.937 21.943 1.00 92.81 176 LEU A C 1
ATOM 1361 O O . LEU A 1 176 ? -2.901 7.945 22.546 1.00 92.81 176 LEU A O 1
ATOM 1365 N N . PHE A 1 177 ? -3.392 5.973 21.587 1.00 92.00 177 PHE A N 1
ATOM 1366 C CA . PHE A 1 177 ? -4.830 6.064 21.823 1.00 92.00 177 PHE A CA 1
ATOM 1367 C C . PHE A 1 177 ? -5.179 6.095 23.319 1.00 92.00 177 PHE A C 1
ATOM 1369 O O . PHE A 1 177 ? -5.929 6.964 23.756 1.00 92.00 177 PHE A O 1
ATOM 1376 N N . GLU A 1 178 ? -4.585 5.215 24.126 1.00 90.75 178 GLU A N 1
ATOM 1377 C CA . GLU A 1 178 ? -4.773 5.206 25.583 1.00 90.75 178 GLU A CA 1
ATOM 1378 C C . GLU A 1 178 ? -4.314 6.520 26.229 1.00 90.75 178 GLU A C 1
ATOM 1380 O O . GLU A 1 178 ? -5.004 7.053 27.102 1.00 90.75 178 GLU A O 1
ATOM 1385 N N . THR A 1 179 ? -3.194 7.083 25.765 1.00 92.69 179 THR A N 1
ATOM 1386 C CA . THR A 1 179 ? -2.695 8.379 26.252 1.00 92.69 179 THR A CA 1
ATOM 1387 C C . THR A 1 179 ? -3.657 9.512 25.897 1.00 92.69 179 THR A C 1
ATOM 1389 O O . THR A 1 179 ? -3.877 10.402 26.712 1.00 92.69 179 THR A O 1
ATOM 1392 N N . LEU A 1 180 ? -4.277 9.484 24.711 1.00 92.56 180 LEU A N 1
ATOM 1393 C CA . LEU A 1 180 ? -5.276 10.484 24.315 1.00 92.56 180 LEU A CA 1
ATOM 1394 C C . LEU A 1 180 ? -6.542 10.436 25.183 1.00 92.56 180 LEU A C 1
ATOM 1396 O O . LEU A 1 180 ? -7.164 11.476 25.390 1.00 92.56 180 LEU A O 1
ATOM 1400 N N . LEU A 1 181 ? -6.924 9.257 25.685 1.00 91.12 181 LEU A N 1
ATOM 1401 C CA . LEU A 1 181 ? -8.108 9.091 26.535 1.00 91.12 181 LEU A CA 1
ATOM 1402 C C . LEU A 1 181 ? -7.842 9.391 28.011 1.00 91.12 181 LEU A C 1
ATOM 1404 O O . LEU A 1 181 ? -8.682 9.993 28.676 1.00 91.12 181 LEU A O 1
ATOM 1408 N N . SER A 1 182 ? -6.702 8.939 28.532 1.00 90.38 182 SER A N 1
ATOM 1409 C CA . SER A 1 182 ? -6.388 9.006 29.965 1.00 90.38 182 SER A CA 1
ATOM 1410 C C . SER A 1 182 ? -5.524 10.206 30.353 1.00 90.38 182 SER A C 1
ATOM 1412 O O . SER A 1 182 ? -5.541 10.618 31.508 1.00 90.38 182 SER A O 1
ATOM 1414 N N . GLY A 1 183 ? -4.783 10.778 29.400 1.00 91.88 183 GLY A N 1
ATOM 1415 C CA . GLY A 1 183 ? -3.760 11.794 29.649 1.00 91.88 183 GLY A CA 1
ATOM 1416 C C . GLY A 1 183 ? -2.396 11.228 30.058 1.00 91.88 183 GLY A C 1
ATOM 1417 O O . GLY A 1 183 ? -1.430 11.987 30.090 1.00 91.88 183 GLY A O 1
ATOM 1418 N N . ASP A 1 184 ? -2.291 9.918 30.304 1.00 88.56 184 ASP A N 1
ATOM 1419 C CA . ASP A 1 184 ? -1.080 9.261 30.797 1.00 88.56 184 ASP A CA 1
ATOM 1420 C C . ASP A 1 184 ? -0.608 8.145 29.855 1.00 88.56 184 ASP A C 1
ATOM 1422 O O . ASP A 1 184 ? -1.396 7.384 29.292 1.00 88.56 184 ASP A O 1
ATOM 1426 N N . LEU A 1 185 ? 0.713 8.008 29.703 1.00 85.75 185 LEU A N 1
ATOM 1427 C CA . LEU A 1 185 ? 1.295 6.912 28.931 1.00 85.75 185 LEU A CA 1
ATOM 1428 C C . LEU A 1 185 ? 1.255 5.612 29.742 1.00 85.75 185 LEU A C 1
ATOM 1430 O O . LEU A 1 185 ? 2.093 5.385 30.620 1.00 85.75 185 LEU A O 1
ATOM 1434 N N . VAL A 1 186 ? 0.324 4.725 29.397 1.00 73.94 186 VAL A N 1
ATOM 1435 C CA . VAL A 1 186 ? 0.201 3.401 30.015 1.00 73.94 186 VAL A CA 1
ATOM 1436 C C . VAL A 1 186 ? 1.180 2.421 29.363 1.00 73.94 186 VAL A C 1
ATOM 1438 O O . VAL A 1 186 ? 1.035 2.010 28.206 1.00 73.94 186 VAL A O 1
ATOM 1441 N N . LYS A 1 187 ? 2.209 2.026 30.116 1.00 74.44 187 LYS A N 1
ATOM 1442 C CA . LYS A 1 187 ? 3.176 1.007 29.684 1.00 74.44 187 LYS A CA 1
ATOM 1443 C C . LYS A 1 187 ? 2.552 -0.385 29.788 1.00 74.44 187 LYS A C 1
ATOM 1445 O O . LYS A 1 187 ? 1.857 -0.673 30.754 1.00 74.44 187 LYS A O 1
ATOM 1450 N N . VAL A 1 188 ? 2.838 -1.251 28.815 1.00 68.00 188 VAL A N 1
ATOM 1451 C CA . VAL A 1 188 ? 2.530 -2.683 28.932 1.00 68.00 188 VAL A CA 1
ATOM 1452 C C . VAL A 1 188 ? 3.495 -3.272 29.961 1.00 68.00 188 VAL A C 1
ATOM 1454 O O . VAL A 1 188 ? 4.711 -3.180 29.774 1.00 68.00 188 VAL A O 1
ATOM 1457 N N . GLU A 1 189 ? 2.982 -3.831 31.057 1.00 61.66 189 GLU A N 1
ATOM 1458 C CA . GLU A 1 189 ? 3.798 -4.685 31.924 1.00 61.66 189 GLU A CA 1
ATOM 1459 C C . GLU A 1 189 ? 4.166 -5.946 31.130 1.00 61.66 189 GLU A C 1
ATOM 1461 O O . GLU A 1 189 ? 3.289 -6.595 30.561 1.00 61.66 189 GLU A O 1
ATOM 1466 N N . LYS A 1 190 ? 5.472 -6.213 31.007 1.00 47.56 190 LYS A N 1
ATOM 1467 C CA . LYS A 1 190 ? 6.005 -7.381 30.292 1.00 47.56 190 LYS A CA 1
ATOM 1468 C C . LYS A 1 190 ? 5.694 -8.68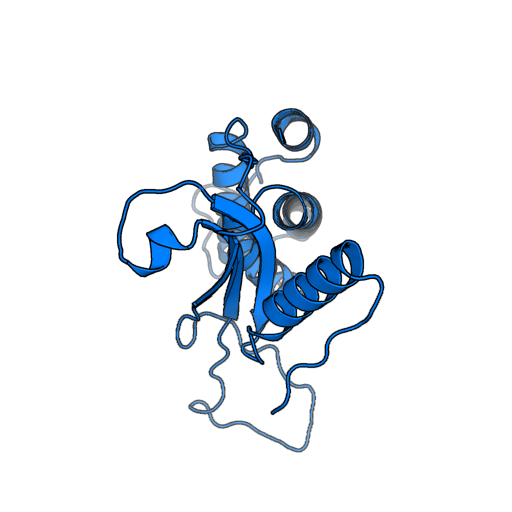1 31.021 1.00 47.56 190 LYS A C 1
ATOM 1470 O O . LYS A 1 190 ? 5.825 -8.683 32.265 1.00 47.56 190 LYS A O 1
#

Radius of gyration: 19.94 Å; Cα contacts (8 Å, |Δi|>4): 283; chains: 1; bounding box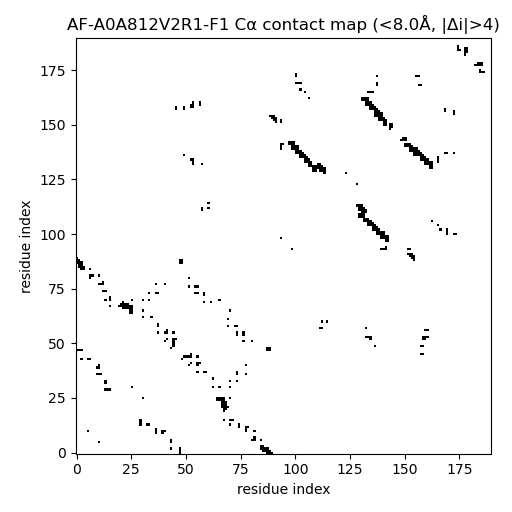: 53×34×59 Å

Foldseek 3Di:
DAQLVLLVPQFDAQPQDPPFDQQAWDDPVSLVVLVSRLVSLCVCCQPWNVVLQQLSVQLVLQSPTHGSNSSVSSRVSSVVCNVCNGDTFDDDDDDPVQKDKDKDKDKDKQPHFQDDPPPVPDDQDPVRRIWIKMKMWIKIWGNVVVVVDDGDIGTDGIHIDTPDDRCVVSVVSVQVVVCVVPVDRDDDDD

Nearest PDB structures (foldseek):
  3s67-assembly1_A-2  TM=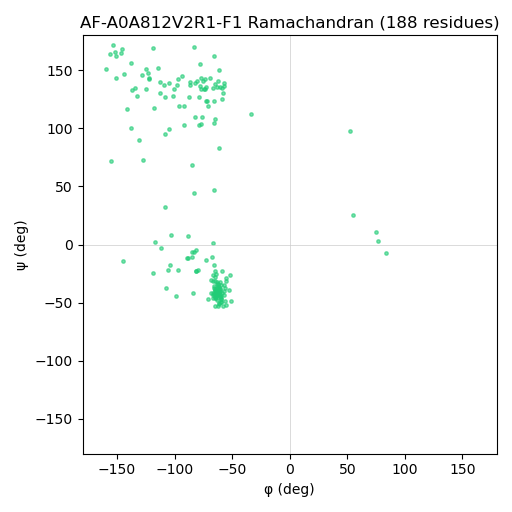3.640E-01  e=8.582E-02  Homo sapiens
  6fk0-assembly1_B  TM=3.924E-01  e=6.919E-01  Homo sapiens
  3qrd-assembly3_A-2  TM=3.489E-01  e=8.274E-01  Homo sapiens
  3sva-assembly1_A  TM=3.568E-01  e=1.115E+00  Homo sapiens
  1tij-assembly1_B  TM=2.436E-01  e=1.415E+00  Homo sapiens

Solvent-accessible surface area (backbone atoms only — not comparable to full-atom values): 11258 Å² total; per-residue (Å²): 87,85,49,38,74,55,43,75,73,57,58,73,82,75,92,72,66,87,88,64,58,45,85,40,74,48,55,70,68,58,48,56,50,48,52,53,45,51,53,44,45,45,54,44,23,74,74,55,33,67,94,41,27,51,63,43,53,54,47,60,73,42,65,87,79,39,26,39,40,54,48,52,51,49,40,52,54,43,47,56,48,62,77,46,27,85,67,45,50,64,82,58,94,73,58,75,93,48,51,38,83,45,72,51,70,54,60,48,84,61,70,33,80,61,75,79,73,91,50,98,84,63,86,70,52,89,85,65,59,62,26,31,43,24,37,34,40,24,28,44,28,42,51,54,44,81,77,72,41,94,66,66,54,24,80,72,49,67,51,46,44,66,75,68,76,75,58,59,66,44,52,49,54,50,35,52,52,48,20,73,75,71,74,47,82,68,74,81,83,128

Secondary structure (DSSP, 8-state):
---HHHHHHH-----PPTT--TTSBPPHHHHHHHHHHHHHHHHHHHHT-GGGHHHHHHHHHGGGS-BHHHHHHHHHHHHHHHHTTT---------STTEEEEEEEEE-TT-B-------TT----TTT--B-EEEEEEEEEEGGGGGT----EEEEEEEEEESS-SSHHHHHHHHHHHHHHHSS--PPP-

Organism: Symbiodinium pilosum (NCBI:txid2952)

Mean predicted aligned error: 6.72 Å

Sequence (190 aa):
MSQKSYVDTRLFKLEIPEGANDDELASEDLVADNRSLVGALSWLSAQTRPDLTCAVSMAQQLQKCPTVGDLKFSHSTARKALDFKDEGLRFKPLDIEDMVVLVYHDAGWANAKDTEHDEPYFELTAEDKVASQLGDLVLFADKKCLAGNPSDFTVADWKSRACVEGLEAGQHVRALFETLLSGDLVKVEK

pLDDT: mean 88.16, std 13.24, range [46.44, 98.25]